Protein AF-A0A9E5K3T2-F1 (afdb_monomer)

Radius of gyration: 28.79 Å; Cα contacts (8 Å, |Δi|>4): 280; chains: 1; bounding box: 80×36×72 Å

Structure (mmCIF, N/CA/C/O backbone):
data_AF-A0A9E5K3T2-F1
#
_entry.id   AF-A0A9E5K3T2-F1
#
loop_
_atom_site.group_PDB
_atom_site.id
_atom_site.type_symbol
_atom_site.label_atom_id
_atom_site.label_alt_id
_atom_site.label_comp_id
_atom_site.label_asym_id
_atom_site.label_entity_id
_atom_site.label_seq_id
_atom_site.pdbx_PDB_ins_code
_atom_site.Cartn_x
_atom_site.Cartn_y
_atom_site.Cartn_z
_atom_site.occupancy
_atom_site.B_iso_or_equiv
_atom_site.auth_seq_id
_atom_site.auth_comp_id
_atom_site.auth_asym_id
_atom_site.auth_atom_id
_atom_site.pdbx_PDB_model_num
ATOM 1 N N . MET A 1 1 ? 35.761 -11.687 -20.636 1.00 51.19 1 MET A N 1
ATOM 2 C CA . MET A 1 1 ? 35.646 -11.046 -21.969 1.00 51.19 1 MET A CA 1
ATOM 3 C C . MET A 1 1 ? 35.208 -9.572 -21.930 1.00 51.19 1 MET A C 1
ATOM 5 O O . MET A 1 1 ? 35.528 -8.877 -22.880 1.00 51.19 1 MET A O 1
ATOM 9 N N . GLY A 1 2 ? 34.584 -9.048 -20.860 1.00 53.69 2 GLY A N 1
ATOM 10 C CA . GLY A 1 2 ? 34.185 -7.624 -20.781 1.00 53.69 2 GLY A CA 1
ATOM 11 C C . GLY A 1 2 ? 35.326 -6.617 -20.546 1.00 53.69 2 GLY A C 1
ATOM 12 O O . GLY A 1 2 ? 35.466 -5.663 -21.299 1.00 53.69 2 GLY A O 1
ATOM 13 N N . ILE A 1 3 ? 36.214 -6.865 -19.575 1.00 58.91 3 ILE A N 1
ATOM 14 C CA . ILE A 1 3 ? 37.285 -5.916 -19.185 1.00 58.91 3 ILE A CA 1
ATOM 15 C C . ILE A 1 3 ? 38.288 -5.613 -20.320 1.00 58.91 3 ILE A C 1
ATOM 17 O O . ILE A 1 3 ? 38.796 -4.499 -20.417 1.00 58.91 3 ILE A O 1
ATOM 21 N N . LYS A 1 4 ? 38.556 -6.580 -21.210 1.00 59.84 4 LYS A N 1
ATOM 22 C CA . LYS A 1 4 ? 39.469 -6.394 -22.357 1.00 59.84 4 LYS A CA 1
ATOM 23 C C . LYS A 1 4 ? 38.847 -5.570 -23.490 1.00 59.84 4 LYS A C 1
ATOM 25 O O . LYS A 1 4 ? 39.579 -4.922 -24.227 1.00 59.84 4 LYS A O 1
ATOM 30 N N . LYS A 1 5 ? 37.518 -5.614 -23.635 1.00 60.56 5 LYS A N 1
ATOM 31 C CA . LYS A 1 5 ? 36.785 -4.869 -24.669 1.00 60.56 5 LYS A CA 1
ATOM 32 C C . LYS A 1 5 ? 36.467 -3.440 -24.209 1.00 60.56 5 LYS A C 1
ATOM 34 O O . LYS A 1 5 ? 36.459 -2.540 -25.037 1.00 60.56 5 LYS A O 1
ATOM 39 N N . GLY A 1 6 ? 36.308 -3.242 -22.897 1.00 61.78 6 GLY A N 1
ATOM 40 C CA . GLY A 1 6 ? 36.025 -1.939 -22.297 1.00 61.78 6 GLY A CA 1
ATOM 41 C C . GLY A 1 6 ? 34.611 -1.431 -22.592 1.00 61.78 6 GLY A C 1
ATOM 42 O O . GLY A 1 6 ? 33.739 -2.212 -22.973 1.00 61.78 6 GLY A O 1
ATOM 43 N N . GLY A 1 7 ? 34.393 -0.134 -22.367 1.00 61.66 7 GLY A N 1
ATOM 44 C CA . GLY A 1 7 ? 33.133 0.572 -22.637 1.00 61.66 7 GLY A CA 1
ATOM 45 C C . GLY A 1 7 ? 33.263 1.561 -23.802 1.00 61.66 7 GLY A C 1
ATOM 46 O O . GLY A 1 7 ? 34.206 1.478 -24.587 1.00 61.66 7 GLY A O 1
ATOM 47 N N . LEU A 1 8 ? 32.348 2.532 -23.899 1.00 54.59 8 LEU A N 1
ATOM 48 C CA . LEU A 1 8 ? 32.379 3.582 -24.936 1.00 54.59 8 LEU A CA 1
ATOM 49 C C . LEU A 1 8 ? 33.666 4.431 -24.904 1.00 54.59 8 LEU A C 1
ATOM 51 O O . LEU A 1 8 ? 34.094 4.933 -25.937 1.00 54.59 8 LEU A O 1
ATOM 55 N N . SER A 1 9 ? 34.325 4.519 -23.746 1.00 62.53 9 SER A N 1
ATOM 56 C CA . SER A 1 9 ? 35.604 5.218 -23.552 1.00 62.53 9 SER A CA 1
ATOM 57 C C . SER A 1 9 ? 36.841 4.397 -23.960 1.00 62.53 9 SER A C 1
ATOM 59 O O . SER A 1 9 ? 37.967 4.811 -23.695 1.00 62.53 9 SER A O 1
ATOM 61 N N . GLY A 1 10 ? 36.655 3.229 -24.585 1.00 69.56 10 GLY A N 1
ATOM 62 C CA . GLY A 1 10 ? 37.735 2.358 -25.048 1.00 69.56 10 GLY A CA 1
ATOM 63 C C . GLY A 1 10 ? 38.148 1.263 -24.049 1.00 69.56 10 GLY A C 1
ATOM 64 O O . GLY A 1 10 ? 37.471 1.032 -23.040 1.00 69.56 10 GLY A O 1
ATOM 65 N N . PRO A 1 11 ? 39.241 0.530 -24.340 1.00 75.94 11 PRO A N 1
ATOM 66 C CA . PRO A 1 11 ? 39.671 -0.618 -23.547 1.00 75.94 11 PRO A CA 1
ATOM 67 C C . PRO A 1 11 ? 40.173 -0.200 -22.158 1.00 75.94 11 PRO A C 1
ATOM 69 O O . PRO A 1 11 ? 41.040 0.660 -22.019 1.00 75.94 11 PRO A O 1
ATOM 72 N N . ILE A 1 12 ? 39.671 -0.868 -21.114 1.00 80.69 12 ILE A N 1
ATOM 73 C CA . ILE A 1 12 ? 40.039 -0.585 -19.713 1.00 80.69 12 ILE A CA 1
ATOM 74 C C . ILE A 1 12 ? 41.483 -1.021 -19.414 1.00 80.69 12 ILE A C 1
ATOM 76 O O . ILE A 1 12 ? 42.182 -0.392 -18.615 1.00 80.69 12 ILE A O 1
ATOM 80 N N . ILE A 1 13 ? 41.932 -2.096 -20.069 1.00 83.81 13 ILE A N 1
ATOM 81 C CA . ILE A 1 13 ? 43.275 -2.663 -19.936 1.00 83.81 13 ILE A CA 1
ATOM 82 C C . ILE A 1 13 ? 43.988 -2.610 -21.283 1.00 83.81 13 ILE A C 1
ATOM 84 O O . ILE A 1 13 ? 43.482 -3.129 -22.279 1.00 83.81 13 ILE A O 1
ATOM 88 N N . ASN A 1 14 ? 45.200 -2.061 -21.286 1.00 83.62 14 ASN A N 1
ATOM 89 C CA . ASN A 1 14 ? 46.095 -2.065 -22.431 1.00 83.62 14 ASN A CA 1
ATOM 90 C C . ASN A 1 14 ? 47.280 -3.005 -22.157 1.00 83.62 14 ASN A C 1
ATOM 92 O O . ASN A 1 14 ? 48.154 -2.710 -21.350 1.00 83.62 14 ASN A O 1
ATOM 96 N N . LEU A 1 15 ? 47.311 -4.151 -22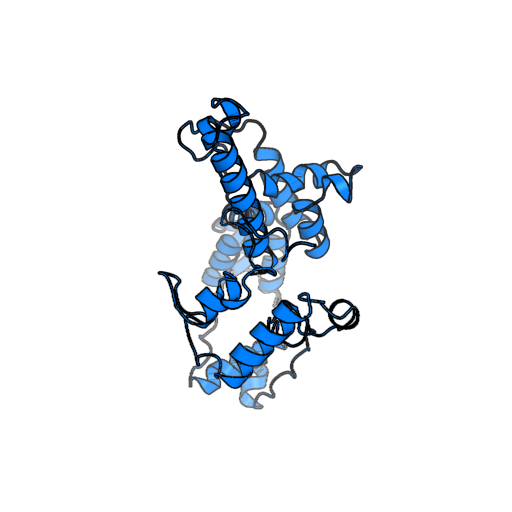.842 1.00 82.31 15 LEU A N 1
ATOM 97 C CA . LEU A 1 15 ? 48.378 -5.148 -22.678 1.00 82.31 15 LEU A CA 1
ATOM 98 C C . LEU A 1 15 ? 49.700 -4.738 -23.348 1.00 82.31 15 LEU A C 1
ATOM 100 O O . LEU A 1 15 ? 50.739 -5.298 -23.016 1.00 82.31 15 LEU A O 1
ATOM 104 N N . LYS A 1 16 ? 49.673 -3.789 -24.295 1.00 82.75 16 LYS A N 1
ATOM 105 C CA . LYS A 1 16 ? 50.878 -3.295 -24.981 1.00 82.75 16 LYS A CA 1
ATOM 106 C C . LYS A 1 16 ? 51.584 -2.223 -24.155 1.00 82.75 16 LYS A C 1
ATOM 108 O O . LYS A 1 16 ? 52.806 -2.228 -24.076 1.00 82.75 16 LYS A O 1
ATOM 113 N N . THR A 1 17 ? 50.812 -1.340 -23.522 1.00 84.50 17 THR A N 1
ATOM 114 C CA . THR A 1 17 ? 51.306 -0.313 -22.595 1.00 84.50 17 THR A CA 1
ATOM 115 C C . THR A 1 17 ? 50.536 -0.381 -21.266 1.00 84.50 17 THR A C 1
ATOM 117 O O . THR A 1 17 ? 49.600 0.389 -21.046 1.00 84.50 17 THR A O 1
ATOM 120 N N . PRO A 1 18 ? 50.913 -1.296 -20.346 1.00 84.31 18 PRO A N 1
ATOM 121 C CA . PRO A 1 18 ? 50.206 -1.510 -19.078 1.00 84.31 18 PRO A CA 1
ATOM 122 C C . PRO A 1 18 ? 50.008 -0.246 -18.239 1.00 84.31 18 PRO A C 1
ATOM 124 O O . PRO A 1 18 ? 48.948 -0.077 -17.638 1.00 84.31 18 PRO A O 1
ATOM 127 N N . GLU A 1 19 ? 50.985 0.665 -18.241 1.00 83.56 19 GLU A N 1
ATOM 128 C CA . GLU A 1 19 ? 50.930 1.924 -17.487 1.00 83.56 19 GLU A CA 1
ATOM 129 C C . GLU A 1 19 ? 49.898 2.924 -18.015 1.00 83.56 19 GLU A C 1
ATOM 131 O O . GLU A 1 19 ? 49.414 3.760 -17.254 1.00 83.56 19 GLU A O 1
ATOM 136 N N . GLU A 1 20 ? 49.528 2.811 -19.290 1.00 85.75 20 GLU A N 1
ATOM 137 C CA . GLU A 1 20 ? 48.503 3.640 -19.927 1.00 85.75 20 GLU A CA 1
ATOM 138 C C . GLU A 1 20 ? 47.118 2.992 -19.888 1.00 85.75 20 GLU A C 1
ATOM 140 O O . GLU A 1 20 ? 46.163 3.524 -20.452 1.00 85.75 20 GLU A O 1
ATOM 145 N N . SER A 1 21 ? 46.985 1.838 -19.227 1.00 85.56 21 SER A N 1
ATOM 146 C CA . SER A 1 21 ? 45.678 1.232 -18.996 1.00 85.56 21 SER A CA 1
ATOM 147 C C . SER A 1 21 ? 44.792 2.215 -18.238 1.00 85.56 21 SER A C 1
ATOM 149 O O . SER A 1 21 ? 45.188 2.715 -17.183 1.00 85.56 21 SER A O 1
ATOM 151 N N . SER A 1 22 ? 43.574 2.444 -18.731 1.00 84.00 22 SER A N 1
ATOM 152 C CA . SER A 1 22 ? 42.610 3.352 -18.100 1.00 84.00 22 SER A CA 1
ATOM 153 C C . SER A 1 22 ? 42.403 3.023 -16.616 1.00 84.00 22 SER A C 1
ATOM 155 O O . SER A 1 22 ? 42.356 3.931 -15.791 1.00 84.00 22 SER A O 1
ATOM 157 N N . LEU A 1 23 ? 42.409 1.735 -16.246 1.00 85.31 23 LEU A N 1
ATOM 158 C CA . LEU A 1 23 ? 42.370 1.289 -14.848 1.00 85.31 23 LEU A CA 1
ATOM 159 C C . LEU A 1 23 ? 43.498 1.891 -13.987 1.00 85.31 23 LEU A C 1
ATOM 161 O O . LEU A 1 23 ? 43.257 2.350 -12.873 1.00 85.31 23 LEU A O 1
ATOM 165 N N . ILE A 1 24 ? 44.731 1.897 -14.497 1.00 87.25 24 ILE A N 1
ATOM 166 C CA . ILE A 1 24 ? 45.907 2.415 -13.787 1.00 87.25 24 ILE A CA 1
ATOM 167 C C . ILE A 1 24 ? 45.875 3.941 -13.725 1.00 87.25 24 ILE A C 1
ATOM 169 O O . ILE A 1 24 ? 46.230 4.512 -12.694 1.00 87.25 24 ILE A O 1
ATOM 173 N N . LEU A 1 25 ? 45.416 4.596 -14.793 1.00 86.75 25 LEU A N 1
ATOM 174 C CA . LEU A 1 25 ? 45.263 6.050 -14.831 1.00 86.75 25 LEU A CA 1
ATOM 175 C C . LEU A 1 25 ? 44.217 6.538 -13.817 1.00 86.75 25 LEU A C 1
ATOM 177 O O . LEU A 1 25 ? 44.503 7.487 -13.092 1.00 86.75 25 LEU A O 1
ATOM 181 N N . HIS A 1 26 ? 43.081 5.844 -13.678 1.00 85.75 26 HIS A N 1
ATOM 182 C CA . HIS A 1 26 ? 42.068 6.150 -12.659 1.00 85.75 26 HIS A CA 1
ATOM 183 C C . HIS A 1 26 ? 42.589 5.927 -11.239 1.00 85.75 26 HIS A C 1
ATOM 185 O O . HIS A 1 26 ? 42.414 6.779 -10.380 1.00 85.75 26 HIS A O 1
ATOM 191 N N . VAL A 1 27 ? 43.272 4.813 -10.962 1.00 86.50 27 VAL A N 1
ATOM 192 C CA . VAL A 1 27 ? 43.813 4.560 -9.612 1.00 86.50 27 VAL A CA 1
ATOM 193 C C . VAL A 1 27 ? 44.897 5.582 -9.233 1.00 86.50 27 VAL A C 1
ATOM 195 O O . VAL A 1 27 ? 45.023 5.953 -8.066 1.00 86.50 27 VAL A O 1
ATOM 198 N N . LYS A 1 28 ? 45.670 6.069 -10.212 1.00 84.25 28 LYS A N 1
ATOM 199 C CA . LYS A 1 28 ? 46.702 7.096 -10.005 1.00 84.25 28 LYS A CA 1
ATOM 200 C C . LYS A 1 28 ? 46.166 8.534 -10.037 1.00 84.25 28 LYS A C 1
ATOM 202 O O . LYS A 1 28 ? 46.870 9.419 -9.561 1.00 84.25 28 LYS A O 1
ATOM 207 N N . GLY A 1 29 ? 44.971 8.777 -10.582 1.00 81.00 29 GLY A N 1
ATOM 208 C CA . GLY A 1 29 ? 44.455 10.127 -10.837 1.00 81.00 29 GLY A CA 1
ATOM 209 C C . GLY A 1 29 ? 45.311 10.912 -11.840 1.00 81.00 29 GLY A C 1
ATOM 210 O O . GLY A 1 29 ? 45.689 12.048 -11.572 1.00 81.00 29 GLY A O 1
ATOM 211 N N . ALA A 1 30 ? 45.715 10.277 -12.943 1.00 79.06 30 ALA A N 1
ATOM 212 C CA . ALA A 1 30 ? 46.612 10.852 -13.954 1.00 79.06 30 ALA A CA 1
ATOM 213 C C . ALA A 1 30 ? 45.882 11.114 -15.285 1.00 79.06 30 ALA A C 1
ATOM 215 O O . ALA A 1 30 ? 44.878 10.466 -15.552 1.00 79.06 30 ALA A O 1
ATOM 216 N N . LYS A 1 31 ? 46.420 11.998 -16.148 1.00 69.38 31 LYS A N 1
ATOM 217 C CA . LYS A 1 31 ? 45.855 12.347 -17.478 1.00 69.38 31 LYS A CA 1
ATOM 218 C C . LYS A 1 31 ? 44.347 12.666 -17.412 1.00 69.38 31 LYS A C 1
ATOM 220 O O . LYS A 1 31 ? 43.550 12.021 -18.083 1.00 69.38 31 LYS A O 1
ATOM 225 N N . ASP A 1 32 ? 43.983 13.619 -16.557 1.00 74.50 32 ASP A N 1
ATOM 226 C CA . ASP A 1 32 ? 42.618 14.150 -16.393 1.00 74.50 32 ASP A CA 1
ATOM 227 C C . ASP A 1 32 ? 41.564 13.164 -15.855 1.00 74.50 32 ASP A C 1
ATOM 229 O O . ASP A 1 32 ? 40.382 13.498 -15.778 1.00 74.50 32 ASP A O 1
ATOM 233 N N . PHE A 1 33 ? 41.971 11.967 -15.422 1.00 77.06 33 PHE A N 1
ATOM 234 C CA . PHE A 1 33 ? 41.081 11.036 -14.734 1.00 77.06 33 PHE A CA 1
ATOM 235 C C . PHE A 1 33 ? 40.950 11.378 -13.249 1.00 77.06 33 PHE A C 1
ATOM 237 O O . PHE A 1 33 ? 41.946 11.587 -12.551 1.00 77.06 33 PHE A O 1
ATOM 244 N N . GLU A 1 34 ? 39.716 11.364 -12.744 1.00 78.56 34 GLU A N 1
ATOM 245 C CA . GLU A 1 34 ? 39.460 11.448 -11.308 1.00 78.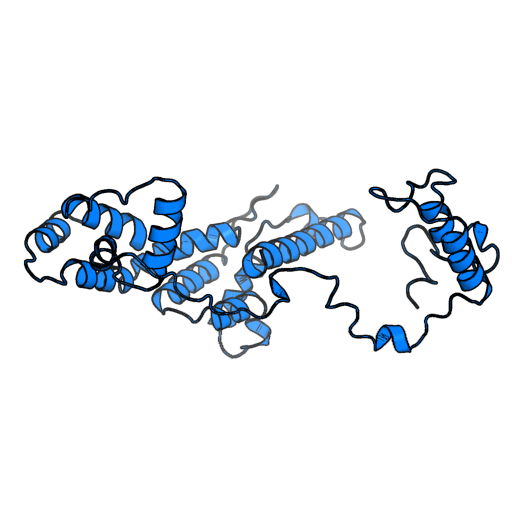56 34 GLU A CA 1
ATOM 246 C C . GLU A 1 34 ? 40.054 10.223 -10.594 1.00 78.56 34 GLU A C 1
ATOM 248 O O . GLU A 1 34 ? 39.899 9.076 -11.032 1.00 78.56 34 GLU A O 1
ATOM 253 N N . ARG A 1 35 ? 40.766 10.471 -9.489 1.00 84.12 35 ARG A N 1
ATOM 254 C CA . ARG A 1 35 ? 41.441 9.422 -8.722 1.00 84.12 35 ARG A CA 1
ATOM 255 C C . ARG A 1 35 ? 40.421 8.489 -8.065 1.00 84.12 35 ARG A C 1
ATOM 257 O O . ARG A 1 35 ? 39.615 8.930 -7.252 1.00 84.12 35 ARG A O 1
ATOM 264 N N . MET A 1 36 ? 40.539 7.189 -8.317 1.00 80.00 36 MET A N 1
ATOM 265 C CA . MET A 1 36 ? 39.749 6.137 -7.673 1.00 80.00 36 MET A CA 1
ATOM 266 C C . MET A 1 36 ? 40.554 5.462 -6.540 1.00 80.00 36 MET A C 1
ATOM 268 O O . MET A 1 36 ? 41.688 5.042 -6.785 1.00 80.00 36 MET A O 1
ATOM 272 N N . PRO A 1 37 ? 39.997 5.296 -5.322 1.00 82.38 37 PRO A N 1
ATOM 273 C CA . PRO A 1 37 ? 38.644 5.683 -4.913 1.00 82.38 37 PRO A CA 1
ATOM 274 C C . PRO A 1 37 ? 38.478 7.211 -4.742 1.00 82.38 37 PRO A C 1
ATOM 276 O O . PRO A 1 37 ? 39.393 7.863 -4.225 1.00 82.38 37 PRO A O 1
ATOM 279 N N . PRO A 1 38 ? 37.309 7.781 -5.108 1.00 75.75 38 PRO A N 1
ATOM 280 C CA . PRO A 1 38 ? 37.045 9.220 -4.993 1.00 75.75 38 PRO A CA 1
ATOM 281 C C . PRO A 1 38 ? 36.892 9.649 -3.525 1.00 75.75 38 PRO A C 1
ATOM 283 O O . PRO A 1 38 ? 37.170 10.787 -3.158 1.00 75.75 38 PRO A O 1
ATOM 286 N N . LYS A 1 39 ? 36.498 8.710 -2.655 1.00 72.81 39 LYS A N 1
ATOM 287 C CA . LYS A 1 39 ? 36.465 8.851 -1.196 1.00 72.81 39 LYS A CA 1
ATOM 288 C C . LYS A 1 39 ? 37.240 7.697 -0.560 1.00 72.81 39 LYS A C 1
ATOM 290 O O . LYS A 1 39 ? 37.066 6.555 -0.974 1.00 72.81 39 LYS A O 1
ATOM 295 N N . GLY A 1 40 ? 38.037 7.993 0.464 1.00 78.19 40 GLY A N 1
ATOM 296 C CA . GLY A 1 40 ? 38.858 7.012 1.182 1.00 78.19 40 GLY A CA 1
ATOM 297 C C . GLY A 1 40 ? 40.337 7.035 0.788 1.00 78.19 40 GLY A C 1
ATOM 298 O O . GLY A 1 40 ? 40.795 7.918 0.054 1.00 78.19 40 GLY A O 1
ATOM 299 N N . ASP A 1 41 ? 41.082 6.067 1.318 1.00 84.25 41 ASP A N 1
ATOM 300 C CA . ASP A 1 41 ? 42.527 5.978 1.130 1.00 84.25 41 ASP A CA 1
ATOM 301 C C . ASP A 1 41 ? 42.889 5.560 -0.299 1.00 84.25 41 ASP A C 1
ATOM 303 O O . ASP A 1 41 ? 42.275 4.674 -0.900 1.00 84.25 41 ASP A O 1
ATOM 307 N N . ALA A 1 42 ? 43.921 6.202 -0.848 1.00 84.69 42 ALA A N 1
ATOM 308 C CA . ALA A 1 42 ? 44.479 5.817 -2.137 1.00 84.69 42 ALA A CA 1
ATOM 309 C C . ALA A 1 42 ? 45.144 4.438 -2.049 1.00 84.69 42 ALA A C 1
ATOM 311 O O . ALA A 1 42 ? 45.690 4.055 -1.012 1.00 84.69 42 ALA A O 1
ATOM 312 N N . LEU A 1 43 ? 45.171 3.718 -3.172 1.00 87.12 43 LEU A N 1
ATOM 313 C CA . LEU A 1 43 ? 45.935 2.479 -3.244 1.00 87.12 43 LEU A CA 1
ATOM 314 C C . LEU A 1 43 ? 47.421 2.773 -3.019 1.00 87.12 43 LEU A C 1
ATOM 316 O O . LEU A 1 43 ? 48.007 3.678 -3.614 1.00 87.12 43 LEU A O 1
ATOM 320 N N . THR A 1 44 ? 48.046 1.958 -2.178 1.00 89.94 44 THR A N 1
ATOM 321 C CA . THR A 1 44 ? 49.487 2.015 -1.937 1.00 89.94 44 THR A CA 1
ATOM 322 C C . THR A 1 44 ? 50.263 1.689 -3.213 1.00 89.94 44 THR A C 1
ATOM 324 O O . THR A 1 44 ? 49.799 0.937 -4.075 1.00 89.94 44 THR A O 1
ATOM 327 N N . ALA A 1 45 ? 51.502 2.175 -3.308 1.00 86.75 45 ALA A N 1
ATOM 328 C CA . ALA A 1 45 ? 52.385 1.869 -4.435 1.00 86.75 45 ALA A CA 1
ATOM 329 C C . ALA A 1 45 ? 52.527 0.352 -4.680 1.00 86.75 45 ALA A C 1
ATOM 331 O O . ALA A 1 45 ? 52.547 -0.089 -5.826 1.00 86.75 45 ALA A O 1
ATOM 332 N N . ILE A 1 46 ? 52.534 -0.454 -3.611 1.00 88.94 46 ILE A N 1
ATOM 333 C CA . ILE A 1 46 ? 52.599 -1.921 -3.681 1.00 88.94 46 ILE A CA 1
ATOM 334 C C . ILE A 1 46 ? 51.333 -2.502 -4.328 1.00 88.94 46 ILE A C 1
ATOM 336 O O . ILE A 1 46 ? 51.418 -3.410 -5.152 1.00 88.94 46 ILE A O 1
ATOM 340 N N . GLN A 1 47 ? 50.150 -1.988 -3.989 1.00 88.06 47 GLN A N 1
ATOM 341 C CA . GLN A 1 47 ? 48.890 -2.432 -4.595 1.00 88.06 47 GLN A CA 1
ATOM 342 C C . GLN A 1 47 ? 48.809 -2.034 -6.073 1.00 88.06 47 GLN A C 1
ATOM 344 O O . GLN A 1 47 ? 48.422 -2.853 -6.905 1.00 88.06 47 GLN A O 1
ATOM 349 N N . ILE A 1 48 ? 49.253 -0.823 -6.421 1.00 87.31 48 ILE A N 1
ATOM 350 C CA . ILE A 1 48 ? 49.324 -0.366 -7.816 1.00 87.31 48 ILE A CA 1
ATOM 351 C C . ILE A 1 48 ? 50.308 -1.229 -8.621 1.00 87.31 48 ILE A C 1
ATOM 353 O O . ILE A 1 48 ? 50.003 -1.625 -9.745 1.00 87.31 48 ILE A O 1
ATOM 357 N N . GLN A 1 49 ? 51.457 -1.592 -8.044 1.00 87.94 49 GLN A N 1
ATOM 358 C CA . GLN A 1 49 ? 52.411 -2.508 -8.678 1.00 87.94 49 GLN A CA 1
ATOM 359 C C . GLN A 1 49 ? 51.839 -3.915 -8.870 1.00 87.94 49 GLN A C 1
ATOM 361 O O . GLN A 1 49 ? 52.080 -4.529 -9.907 1.00 87.94 49 GLN A O 1
ATOM 366 N N . LYS A 1 50 ? 51.044 -4.425 -7.922 1.00 89.31 50 LYS A N 1
ATOM 367 C CA . LYS A 1 50 ? 50.337 -5.704 -8.092 1.00 89.31 50 LYS A CA 1
ATOM 368 C C . LYS A 1 50 ? 49.347 -5.651 -9.257 1.00 89.31 50 LYS A C 1
ATOM 370 O O . LYS A 1 50 ? 49.307 -6.593 -10.043 1.00 89.31 50 LYS A O 1
ATOM 375 N N . LEU A 1 51 ? 48.610 -4.548 -9.412 1.00 86.31 51 LEU A N 1
ATOM 376 C CA . LEU A 1 51 ? 47.709 -4.342 -10.553 1.00 86.31 51 LEU A CA 1
ATOM 377 C C . LEU A 1 51 ? 48.474 -4.275 -11.880 1.00 86.31 51 LEU A C 1
ATOM 379 O O . LEU A 1 51 ? 48.083 -4.931 -12.842 1.00 86.31 51 LEU A O 1
ATOM 383 N N . LEU A 1 52 ? 49.589 -3.541 -11.923 1.00 86.69 52 LEU A N 1
ATOM 384 C CA . LEU A 1 52 ? 50.459 -3.481 -13.101 1.00 86.69 52 LEU A CA 1
ATOM 385 C C . LEU A 1 52 ? 51.025 -4.855 -13.461 1.00 86.69 52 LEU A C 1
ATOM 387 O O . LEU A 1 52 ? 50.939 -5.269 -14.613 1.00 86.69 52 LEU A O 1
ATOM 391 N N . SER A 1 53 ? 51.548 -5.584 -12.474 1.00 88.00 53 SER A N 1
ATOM 392 C CA . SER A 1 53 ? 52.064 -6.940 -12.664 1.00 88.00 53 SER A CA 1
ATOM 393 C C . SER A 1 53 ? 50.975 -7.874 -13.185 1.00 88.00 53 SER A C 1
ATOM 395 O O . SER A 1 53 ? 51.192 -8.603 -14.147 1.00 88.00 53 SER A O 1
ATOM 397 N N . TRP A 1 54 ? 49.765 -7.805 -12.635 1.00 87.69 54 TRP A N 1
ATOM 398 C CA . TRP A 1 54 ? 48.637 -8.592 -13.123 1.00 87.69 54 TRP A CA 1
ATOM 399 C C . TRP A 1 54 ? 48.283 -8.284 -14.589 1.00 87.69 54 TRP A C 1
ATOM 401 O O . TRP A 1 54 ? 48.046 -9.209 -15.369 1.00 87.69 54 TRP A O 1
ATOM 411 N N . ILE A 1 55 ? 48.314 -7.010 -14.998 1.00 86.31 55 ILE A N 1
ATOM 412 C CA . ILE A 1 55 ? 48.107 -6.607 -16.399 1.00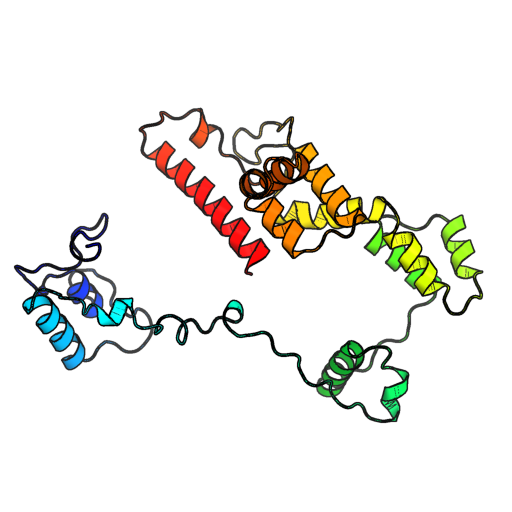 86.31 55 ILE A CA 1
ATOM 413 C C . ILE A 1 55 ? 49.224 -7.150 -17.300 1.00 86.31 55 ILE A C 1
ATOM 415 O O . ILE A 1 55 ? 48.926 -7.710 -18.356 1.00 86.31 55 ILE A O 1
ATOM 419 N N . ILE A 1 56 ? 50.487 -7.040 -16.871 1.00 86.19 56 ILE A N 1
ATOM 420 C CA . ILE A 1 56 ? 51.660 -7.564 -17.594 1.00 86.19 56 ILE A CA 1
ATOM 421 C C . ILE A 1 56 ? 51.522 -9.073 -17.833 1.00 86.19 56 ILE A C 1
ATOM 423 O O . ILE A 1 56 ? 51.788 -9.552 -18.932 1.00 86.19 56 ILE A O 1
ATOM 427 N N . HIS A 1 57 ? 51.015 -9.816 -16.848 1.00 84.38 57 HIS A N 1
ATOM 428 C CA . HIS A 1 57 ? 50.773 -11.259 -16.950 1.00 84.38 57 HIS A CA 1
ATOM 429 C C . HIS A 1 57 ? 49.458 -11.612 -17.676 1.00 84.38 57 HIS A C 1
ATOM 431 O O . HIS A 1 57 ? 48.918 -12.706 -17.520 1.00 84.38 57 HIS A O 1
ATOM 437 N N . GLY A 1 58 ? 48.926 -10.700 -18.496 1.00 82.44 58 GLY A N 1
ATOM 438 C CA . GLY A 1 58 ? 47.798 -10.963 -19.392 1.00 82.44 58 GLY A CA 1
ATOM 439 C C . GLY A 1 58 ? 46.415 -10.709 -18.791 1.00 82.44 58 GLY A C 1
ATOM 440 O O . GLY A 1 58 ? 45.409 -11.051 -19.435 1.00 82.44 58 GLY A O 1
ATOM 441 N N . ALA A 1 59 ? 46.361 -10.104 -17.596 1.00 82.62 59 ALA A N 1
ATOM 442 C CA . ALA A 1 59 ? 45.142 -9.814 -16.844 1.00 82.62 59 ALA A CA 1
ATOM 443 C C . ALA A 1 59 ? 44.235 -11.051 -16.715 1.00 82.62 59 ALA A C 1
ATOM 445 O O . ALA A 1 59 ? 43.030 -11.004 -16.988 1.00 82.62 59 ALA A O 1
ATOM 446 N N . VAL A 1 60 ? 44.840 -12.198 -16.388 1.00 80.38 60 VAL A N 1
ATOM 447 C CA . VAL A 1 60 ? 44.119 -13.463 -16.233 1.00 80.38 60 VAL A CA 1
ATOM 448 C C . VAL A 1 60 ? 43.327 -13.404 -14.935 1.00 80.38 60 VAL A C 1
ATOM 450 O O . VAL A 1 60 ? 43.884 -13.165 -13.867 1.00 80.38 60 VAL A O 1
ATOM 453 N N . ILE A 1 61 ? 42.015 -13.586 -15.038 1.00 70.88 61 ILE A N 1
ATOM 454 C CA . ILE A 1 61 ? 41.128 -13.689 -13.881 1.00 70.88 61 ILE A CA 1
ATOM 455 C C . ILE A 1 61 ? 41.053 -15.178 -13.525 1.00 70.88 61 ILE A C 1
ATOM 457 O O . ILE A 1 61 ? 40.598 -15.951 -14.374 1.00 70.88 61 ILE A O 1
ATOM 461 N N . PRO A 1 62 ? 41.501 -15.599 -12.328 1.00 70.44 62 PRO A N 1
ATOM 462 C CA . PRO A 1 62 ? 41.354 -16.979 -11.880 1.00 70.44 62 PRO A CA 1
ATOM 463 C C . PRO A 1 62 ? 39.885 -17.415 -11.919 1.00 70.44 62 PRO A C 1
ATOM 465 O O . PRO A 1 62 ? 39.000 -16.685 -11.467 1.00 70.44 62 PRO A O 1
ATOM 468 N N . SER A 1 63 ? 39.620 -18.613 -12.440 1.00 63.31 63 SER A N 1
ATOM 469 C CA . SER A 1 63 ? 38.272 -19.200 -12.519 1.00 63.31 63 SER A CA 1
ATOM 470 C C . SER A 1 63 ? 37.607 -19.348 -11.143 1.00 63.31 63 SER A C 1
ATOM 472 O O . SER A 1 63 ? 36.387 -19.281 -11.032 1.00 63.31 63 SER A O 1
ATOM 474 N N . GLU A 1 64 ? 38.408 -19.470 -10.086 1.00 60.44 64 GLU A N 1
ATOM 475 C CA . GLU A 1 64 ? 37.980 -19.547 -8.686 1.00 60.44 64 GLU A CA 1
ATOM 476 C C . GLU A 1 64 ? 37.230 -18.294 -8.212 1.00 60.44 64 GLU A C 1
ATOM 478 O O . GLU A 1 64 ? 36.333 -18.408 -7.381 1.00 60.44 64 GLU A O 1
ATOM 483 N N . ILE A 1 65 ? 37.511 -17.113 -8.781 1.00 58.66 65 ILE A N 1
ATOM 484 C CA . ILE A 1 65 ? 36.816 -15.866 -8.416 1.00 58.66 65 ILE A CA 1
ATOM 485 C C . ILE A 1 65 ? 35.346 -15.913 -8.858 1.00 58.66 65 ILE A C 1
ATOM 487 O O . ILE A 1 65 ? 34.477 -15.435 -8.133 1.00 58.66 65 ILE A O 1
ATOM 491 N N . PHE A 1 66 ? 35.049 -16.563 -9.989 1.00 56.12 66 PHE A N 1
ATOM 492 C CA . PHE A 1 66 ? 33.675 -16.750 -10.474 1.00 56.12 66 PHE A CA 1
ATOM 493 C C . PHE A 1 66 ? 32.879 -17.767 -9.644 1.00 56.12 66 PHE A C 1
ATOM 495 O O . PHE A 1 66 ? 31.653 -17.717 -9.639 1.00 56.12 66 PHE A O 1
ATOM 502 N N . ASN A 1 67 ? 33.569 -18.660 -8.926 1.00 47.81 67 ASN A N 1
ATOM 503 C CA . ASN A 1 67 ? 32.959 -19.659 -8.043 1.00 47.81 67 ASN A CA 1
ATOM 504 C C . ASN A 1 67 ? 32.974 -19.246 -6.567 1.00 47.81 67 ASN A C 1
ATOM 506 O O . ASN A 1 67 ? 32.321 -19.884 -5.738 1.00 47.81 67 ASN A O 1
ATOM 510 N N . SER A 1 68 ? 33.710 -18.191 -6.215 1.00 45.66 68 SER A N 1
ATOM 511 C CA . SER A 1 68 ? 33.697 -17.672 -4.859 1.00 45.66 68 SER A CA 1
ATOM 512 C C . SER A 1 68 ? 32.363 -16.963 -4.634 1.00 45.66 68 SER A C 1
ATOM 514 O O . SER A 1 68 ? 32.051 -15.954 -5.265 1.00 45.66 68 SER A O 1
ATOM 516 N N . LYS A 1 69 ? 31.571 -17.464 -3.683 1.00 48.69 69 LYS A N 1
ATOM 517 C CA . LYS A 1 69 ? 30.411 -16.760 -3.110 1.00 48.69 69 LYS A CA 1
ATOM 518 C C . LYS A 1 69 ? 30.839 -15.512 -2.310 1.00 48.69 69 LYS A C 1
ATOM 520 O O . LYS A 1 69 ? 30.216 -15.159 -1.322 1.00 48.69 69 LYS A O 1
ATOM 525 N N . SER A 1 70 ? 31.913 -14.836 -2.713 1.00 43.19 70 SER A N 1
ATOM 526 C CA . SER A 1 70 ? 32.459 -13.658 -2.036 1.00 43.19 70 SER A CA 1
ATOM 527 C C . SER A 1 70 ? 31.706 -12.370 -2.395 1.00 43.19 70 SER A C 1
ATOM 529 O O . SER A 1 70 ? 32.081 -11.298 -1.929 1.00 43.19 70 SER A O 1
ATOM 531 N N . GLY A 1 71 ? 30.652 -12.453 -3.213 1.00 43.03 71 GLY A N 1
ATOM 532 C CA . GLY A 1 71 ? 29.772 -11.322 -3.512 1.00 43.03 71 GLY A CA 1
ATOM 533 C C . GLY A 1 71 ? 28.668 -11.082 -2.477 1.00 43.03 71 GLY A C 1
ATOM 534 O O . GLY A 1 71 ? 28.042 -10.032 -2.526 1.00 43.03 71 GLY A O 1
ATOM 535 N N . SER A 1 72 ? 28.402 -12.014 -1.551 1.00 45.81 72 SER A N 1
ATOM 536 C CA . SER A 1 72 ? 27.271 -11.874 -0.617 1.00 45.81 72 SER A CA 1
ATOM 537 C C . SER A 1 72 ? 27.636 -11.263 0.735 1.00 45.81 72 SER A C 1
ATOM 539 O O . SER A 1 72 ? 26.766 -10.693 1.382 1.00 45.81 72 SER A O 1
ATOM 541 N N . GLU A 1 73 ? 28.893 -11.351 1.179 1.00 44.69 73 GLU A N 1
ATOM 542 C CA . GLU A 1 73 ? 29.282 -10.831 2.502 1.00 44.69 73 GLU A CA 1
ATOM 543 C C . GLU A 1 73 ? 29.565 -9.322 2.505 1.00 44.69 73 GLU A C 1
ATOM 545 O O . GLU A 1 73 ? 29.336 -8.670 3.519 1.00 44.69 73 GLU A O 1
ATOM 550 N N . SER A 1 74 ? 29.987 -8.731 1.379 1.00 45.25 74 SER A N 1
ATOM 551 C CA . SER A 1 74 ? 30.232 -7.281 1.289 1.00 45.25 74 SER A CA 1
ATOM 552 C C . SER A 1 74 ? 29.020 -6.462 0.849 1.00 45.25 74 SER A C 1
ATOM 554 O O . SER A 1 74 ? 29.076 -5.235 0.911 1.00 45.25 74 SER A O 1
ATOM 556 N N . LEU A 1 75 ? 27.923 -7.100 0.424 1.00 49.41 75 LEU A N 1
ATOM 557 C CA . LEU A 1 75 ? 26.748 -6.352 -0.013 1.00 49.41 75 LEU A CA 1
ATOM 558 C C . LEU A 1 75 ? 25.950 -5.747 1.135 1.00 49.41 75 LEU A C 1
ATOM 560 O O . LEU A 1 75 ? 25.148 -4.879 0.825 1.00 49.41 75 LEU A O 1
ATOM 564 N N . GLY A 1 76 ? 26.168 -6.150 2.401 1.00 49.16 76 GLY A N 1
ATOM 565 C CA . GLY A 1 76 ? 25.743 -5.452 3.636 1.00 49.16 76 GLY A CA 1
ATOM 566 C C . GLY A 1 76 ? 24.283 -4.977 3.720 1.00 49.16 76 GLY A C 1
ATOM 567 O O . GLY A 1 76 ? 23.914 -4.269 4.653 1.00 49.16 76 GLY A O 1
ATOM 568 N N . GLY A 1 77 ? 23.466 -5.320 2.732 1.00 55.94 77 GLY A N 1
ATOM 569 C CA . GLY A 1 77 ? 22.145 -4.789 2.503 1.00 55.94 77 GLY A CA 1
ATOM 570 C C . GLY A 1 77 ? 21.175 -5.587 3.335 1.00 55.94 77 GLY A C 1
ATOM 571 O O . GLY A 1 77 ? 21.228 -6.818 3.358 1.00 55.94 77 GLY A O 1
ATOM 572 N N . TRP A 1 78 ? 20.284 -4.875 4.012 1.00 61.03 78 TRP A N 1
ATOM 573 C CA . TRP A 1 78 ? 19.250 -5.449 4.867 1.00 61.03 78 TRP A CA 1
ATOM 574 C C . TRP A 1 78 ? 18.454 -6.574 4.171 1.00 61.03 78 TRP A C 1
ATOM 576 O O . TRP A 1 78 ? 18.021 -7.507 4.839 1.00 61.03 78 TRP A O 1
ATOM 586 N N . SER A 1 79 ? 18.331 -6.529 2.839 1.00 63.91 79 SER A N 1
ATOM 587 C CA . SER A 1 79 ? 17.604 -7.488 1.999 1.00 63.91 79 SER A CA 1
ATOM 588 C C . SER A 1 79 ? 18.299 -8.842 1.794 1.00 63.91 79 SER A C 1
ATOM 590 O O . SER A 1 79 ? 17.640 -9.811 1.423 1.00 63.91 79 SER A O 1
ATOM 592 N N . PHE A 1 80 ? 19.608 -8.947 2.054 1.00 68.19 80 PHE A N 1
ATOM 593 C CA . PHE A 1 80 ? 20.369 -10.201 1.932 1.00 68.19 80 PHE A CA 1
ATOM 594 C C . PHE A 1 80 ? 20.589 -10.908 3.276 1.00 68.19 80 PHE A C 1
ATOM 596 O O . PHE A 1 80 ? 21.166 -11.997 3.324 1.00 68.19 80 PHE A O 1
ATOM 603 N N . VAL A 1 81 ? 20.131 -10.305 4.375 1.00 73.00 81 VAL A N 1
ATOM 604 C CA . VAL A 1 81 ? 20.219 -10.880 5.718 1.00 73.00 81 VAL A CA 1
ATOM 605 C C . VAL A 1 81 ? 18.914 -11.622 6.028 1.00 73.00 81 VAL A C 1
ATOM 607 O O . VAL A 1 81 ? 17.842 -11.033 5.898 1.00 73.00 81 VAL A O 1
ATOM 610 N N . PRO A 1 82 ? 18.958 -12.895 6.469 1.00 79.25 82 PRO A N 1
ATOM 611 C CA . PRO A 1 82 ? 17.752 -13.608 6.877 1.00 79.25 82 PRO A CA 1
ATOM 612 C C . PRO A 1 82 ? 16.977 -12.840 7.951 1.00 79.25 82 PRO A C 1
ATOM 614 O O . PRO A 1 82 ? 17.552 -12.439 8.968 1.00 79.25 82 PRO A O 1
ATOM 617 N N . ILE A 1 83 ? 15.668 -12.678 7.747 1.00 79.94 83 ILE A N 1
ATOM 618 C CA . ILE A 1 83 ? 14.783 -12.034 8.719 1.00 79.94 83 ILE A CA 1
ATOM 619 C C . ILE A 1 83 ? 14.746 -12.900 9.981 1.00 79.94 83 ILE A C 1
ATOM 621 O O . ILE A 1 83 ? 14.357 -14.067 9.943 1.00 79.94 83 ILE A O 1
ATOM 625 N N . LYS A 1 84 ? 15.162 -12.325 11.111 1.00 85.06 84 LYS A N 1
ATOM 626 C CA . LYS A 1 84 ? 15.094 -12.967 12.426 1.00 85.06 84 LYS A CA 1
ATOM 627 C C . LYS A 1 84 ? 13.967 -12.338 13.228 1.00 85.06 84 LYS A C 1
ATOM 629 O O . LYS A 1 84 ? 13.919 -11.117 13.355 1.00 85.06 84 LYS A O 1
ATOM 634 N N . SER A 1 85 ? 13.098 -13.163 13.804 1.00 85.19 85 SER A N 1
ATOM 635 C CA . SER A 1 85 ? 12.087 -12.692 14.750 1.00 85.19 85 SER A CA 1
ATOM 636 C C . SER A 1 85 ? 12.778 -12.161 16.013 1.00 85.19 85 SER A C 1
ATOM 638 O O . SER A 1 85 ? 13.479 -12.930 16.678 1.00 85.19 85 SER A O 1
ATOM 640 N N . PRO A 1 86 ? 12.632 -10.868 16.353 1.00 90.19 86 PRO A N 1
ATOM 641 C CA . PRO A 1 86 ? 13.221 -10.323 17.568 1.00 90.19 86 PRO A CA 1
ATOM 642 C C . PRO A 1 86 ? 12.505 -10.874 18.806 1.00 90.19 86 PRO A C 1
ATOM 644 O O . PRO A 1 86 ? 11.309 -11.166 18.778 1.00 90.19 86 PRO A O 1
ATOM 647 N N . SER A 1 87 ? 13.231 -10.986 19.917 1.00 93.19 87 SER A N 1
ATOM 648 C CA . SER A 1 87 ? 12.624 -11.296 21.212 1.00 93.19 87 SER A CA 1
ATOM 649 C C . SER A 1 87 ? 11.716 -10.149 21.655 1.00 93.19 87 SER A C 1
ATOM 651 O O . SER A 1 87 ? 12.136 -8.992 21.633 1.00 93.19 87 SER A O 1
ATOM 653 N N . VAL A 1 88 ? 10.497 -10.470 22.091 1.00 94.62 88 VAL A N 1
ATOM 654 C CA . VAL A 1 88 ? 9.540 -9.475 22.592 1.00 94.62 88 VAL A CA 1
ATOM 655 C C . VAL A 1 88 ? 10.066 -8.863 23.903 1.00 94.62 88 VAL A C 1
ATOM 657 O O . VAL A 1 88 ? 10.394 -9.620 24.823 1.00 94.62 88 VAL A O 1
ATOM 660 N N . PRO A 1 89 ? 10.156 -7.525 24.026 1.00 93.75 89 PRO A N 1
ATOM 661 C CA . PRO A 1 89 ? 10.685 -6.872 25.219 1.00 93.75 89 PRO A CA 1
ATOM 662 C C . PRO A 1 89 ? 9.785 -7.089 26.434 1.00 93.75 89 PRO A C 1
ATOM 664 O O . PRO A 1 89 ? 8.585 -6.806 26.390 1.00 93.75 89 PRO A O 1
ATOM 667 N N . LEU A 1 90 ? 10.371 -7.518 27.553 1.00 92.56 90 LEU A N 1
ATOM 668 C CA . LEU A 1 90 ? 9.643 -7.670 28.811 1.00 92.56 90 LEU A CA 1
ATOM 669 C C . LEU A 1 90 ? 9.170 -6.305 29.332 1.00 92.56 90 LEU A C 1
ATOM 671 O O . LEU A 1 90 ? 9.950 -5.356 29.462 1.00 92.56 90 LEU A O 1
ATOM 675 N N . GLN A 1 91 ? 7.881 -6.216 29.657 1.00 92.38 91 GLN A N 1
ATOM 676 C CA . GLN A 1 91 ? 7.281 -5.014 30.228 1.00 92.38 91 GLN A CA 1
ATOM 677 C C . GLN A 1 91 ? 7.121 -5.148 31.754 1.00 92.38 91 GLN A C 1
ATOM 679 O O . GLN A 1 91 ? 6.862 -6.247 32.251 1.00 92.38 91 GLN A O 1
ATOM 684 N N . PRO A 1 92 ? 7.262 -4.049 32.518 1.00 89.19 92 PRO A N 1
ATOM 685 C CA . PRO A 1 92 ? 6.941 -4.016 33.943 1.00 89.19 92 PRO A CA 1
ATOM 686 C C . PRO A 1 92 ? 5.483 -4.400 34.206 1.00 89.19 92 PRO A C 1
ATOM 688 O O . PRO A 1 92 ? 4.619 -4.183 33.353 1.00 89.19 92 PRO A O 1
ATOM 691 N N . LYS A 1 93 ? 5.189 -4.903 35.411 1.00 87.94 93 LYS A N 1
ATOM 692 C CA . LYS A 1 93 ? 3.837 -5.347 35.797 1.00 87.94 93 LYS A CA 1
ATOM 693 C C . LYS A 1 93 ? 2.789 -4.247 35.630 1.00 87.94 93 LYS A C 1
ATOM 695 O O . LYS A 1 93 ? 1.665 -4.532 35.236 1.00 87.94 93 LYS A O 1
ATOM 700 N N . GLU A 1 94 ? 3.169 -3.001 35.875 1.00 87.75 94 GLU A N 1
ATOM 701 C CA . GLU A 1 94 ? 2.305 -1.824 35.779 1.00 87.75 94 GLU A CA 1
ATOM 702 C C . GLU A 1 94 ? 1.909 -1.510 34.328 1.00 87.75 94 GLU A C 1
ATOM 704 O O . GLU A 1 94 ? 0.858 -0.924 34.088 1.00 87.75 94 GLU A O 1
ATOM 709 N N . ALA A 1 95 ? 2.739 -1.907 33.358 1.00 86.44 95 ALA A N 1
ATOM 710 C CA . ALA A 1 95 ? 2.503 -1.698 31.932 1.00 86.44 95 ALA A CA 1
ATOM 711 C C . ALA A 1 95 ? 1.811 -2.894 31.255 1.00 86.44 95 ALA A C 1
ATOM 713 O O . ALA A 1 95 ? 1.348 -2.757 30.126 1.00 86.44 95 ALA A O 1
ATOM 714 N N . MET A 1 96 ? 1.697 -4.044 31.931 1.00 85.31 96 MET A N 1
ATOM 715 C CA . MET A 1 96 ? 1.056 -5.249 31.382 1.00 85.31 96 MET A CA 1
ATOM 716 C C . MET A 1 96 ? -0.385 -5.022 30.892 1.00 85.31 96 MET A C 1
ATOM 718 O O . MET A 1 96 ? -0.709 -5.543 29.829 1.00 85.31 96 MET A O 1
ATOM 722 N N . PRO A 1 97 ? -1.244 -4.220 31.561 1.00 90.00 97 PRO A N 1
ATOM 723 C CA . PRO A 1 97 ? -2.595 -3.947 31.057 1.00 90.00 97 PRO A CA 1
ATOM 724 C C . PRO A 1 97 ? -2.640 -3.198 29.714 1.00 90.00 97 PRO A C 1
ATOM 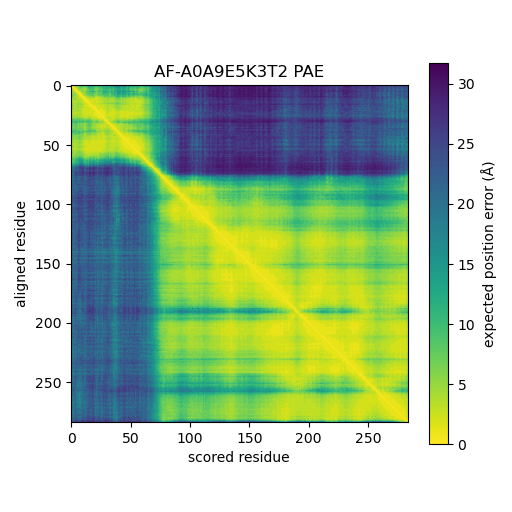726 O O . PRO A 1 97 ? -3.677 -3.189 29.058 1.00 90.00 97 PRO A O 1
ATOM 729 N N . LEU A 1 98 ? -1.540 -2.551 29.307 1.00 87.50 98 LEU A N 1
ATOM 730 C CA . LEU A 1 98 ? -1.431 -1.816 28.042 1.00 87.50 98 LEU A CA 1
ATOM 731 C C . LEU A 1 98 ? -0.957 -2.700 26.877 1.00 87.50 98 LEU A C 1
ATOM 733 O O . LEU A 1 98 ? -0.968 -2.246 25.737 1.00 87.50 98 LEU A O 1
ATOM 737 N N . VAL A 1 99 ? -0.522 -3.935 27.146 1.00 92.25 99 VAL A N 1
ATOM 738 C CA . VAL A 1 99 ? -0.020 -4.866 26.129 1.00 92.25 99 VAL A CA 1
ATOM 739 C C . VAL A 1 99 ? -1.166 -5.763 25.666 1.00 92.25 99 VAL A C 1
ATOM 741 O O . VAL A 1 99 ? -1.496 -6.742 26.332 1.00 92.25 99 VAL A O 1
ATOM 744 N N . ARG A 1 100 ? -1.777 -5.440 24.521 1.00 90.19 100 ARG A N 1
ATOM 745 C CA . ARG A 1 100 ? -2.826 -6.261 23.891 1.00 90.19 100 ARG A CA 1
ATOM 746 C C . ARG A 1 100 ? -2.225 -7.268 22.912 1.00 90.19 100 ARG A C 1
ATOM 748 O O . ARG A 1 100 ? -2.734 -8.375 22.769 1.00 90.19 100 ARG A O 1
ATOM 755 N N . ASN A 1 101 ? -1.128 -6.900 22.255 1.00 92.00 101 ASN A N 1
ATOM 756 C CA . ASN A 1 101 ? -0.384 -7.755 21.335 1.00 92.00 101 ASN A CA 1
ATOM 757 C C . ASN A 1 101 ? 1.146 -7.560 21.503 1.00 92.00 101 ASN A C 1
ATOM 759 O O . ASN A 1 101 ? 1.587 -6.615 22.164 1.00 92.00 101 ASN A O 1
ATOM 763 N N . PRO A 1 102 ? 1.992 -8.423 20.905 1.00 93.31 102 PRO A N 1
ATOM 764 C CA . PRO A 1 102 ? 3.447 -8.315 21.040 1.00 93.31 102 PRO A CA 1
ATOM 765 C C . PRO A 1 102 ? 4.053 -6.992 20.542 1.00 93.31 102 PRO A C 1
ATOM 767 O O . PRO A 1 102 ? 5.074 -6.563 21.078 1.00 93.31 102 PRO A O 1
ATOM 770 N N . ILE A 1 103 ? 3.439 -6.330 19.555 1.00 93.69 103 ILE A N 1
ATOM 771 C CA . ILE A 1 103 ? 3.903 -5.049 18.990 1.00 93.69 103 ILE A CA 1
ATOM 772 C C . ILE A 1 103 ? 3.813 -3.943 20.047 1.00 93.69 103 ILE A C 1
ATOM 774 O O . ILE A 1 103 ? 4.729 -3.126 20.160 1.00 93.69 103 ILE A O 1
ATOM 778 N N . ASP A 1 104 ? 2.780 -3.968 20.892 1.00 94.50 104 ASP A N 1
ATOM 779 C CA . ASP A 1 104 ? 2.594 -2.978 21.959 1.00 94.50 104 ASP A CA 1
ATOM 780 C C . ASP A 1 104 ? 3.783 -2.959 22.931 1.00 94.50 104 ASP A C 1
ATOM 782 O O . ASP A 1 104 ? 4.181 -1.898 23.407 1.00 94.50 104 ASP A O 1
ATOM 786 N N . SER A 1 105 ? 4.425 -4.108 23.176 1.00 94.81 105 SER A N 1
ATOM 787 C CA . SER A 1 105 ? 5.632 -4.170 24.015 1.00 94.81 105 SER A CA 1
ATOM 788 C C . SER A 1 105 ? 6.820 -3.424 23.404 1.00 94.81 105 SER A C 1
ATOM 790 O O . SER A 1 105 ? 7.541 -2.729 24.124 1.00 94.81 105 SER A O 1
ATOM 792 N N . PHE A 1 106 ? 7.002 -3.503 22.084 1.00 95.00 106 PHE A N 1
ATOM 793 C CA . PHE A 1 106 ? 8.043 -2.740 21.388 1.00 95.00 106 PHE A CA 1
ATOM 794 C C . PHE A 1 106 ? 7.747 -1.234 21.409 1.00 95.00 106 PHE A C 1
ATOM 796 O O . PHE A 1 106 ? 8.647 -0.425 21.647 1.00 95.00 106 PHE A O 1
ATOM 803 N N . ILE A 1 107 ? 6.481 -0.844 21.219 1.00 94.56 107 ILE A N 1
ATOM 804 C CA . ILE A 1 107 ? 6.060 0.563 21.289 1.00 94.56 107 ILE A CA 1
ATOM 805 C C . ILE A 1 107 ? 6.291 1.116 22.701 1.00 94.56 107 ILE A C 1
ATOM 807 O O . ILE A 1 107 ? 6.895 2.178 22.858 1.00 94.56 107 ILE A O 1
ATOM 811 N N . LEU A 1 108 ? 5.870 0.389 23.739 1.00 94.50 108 LEU A N 1
ATOM 812 C CA . LEU A 1 108 ? 6.038 0.797 25.136 1.00 94.50 108 LEU A CA 1
ATOM 813 C C . LEU A 1 108 ? 7.507 0.887 25.550 1.00 94.50 108 LEU A C 1
ATOM 815 O O . LEU A 1 108 ? 7.872 1.794 26.299 1.00 94.50 108 LEU A O 1
ATOM 819 N N . GLU A 1 109 ? 8.365 -0.015 25.069 1.00 94.31 109 GLU A N 1
ATOM 820 C CA . GLU A 1 109 ? 9.810 0.081 25.288 1.00 94.31 109 GLU A CA 1
ATOM 821 C C . GLU A 1 109 ? 10.365 1.392 24.714 1.00 94.31 109 GLU A C 1
ATOM 823 O O . GLU A 1 109 ? 11.043 2.139 25.424 1.00 94.31 109 GLU A O 1
ATOM 828 N N . LYS A 1 110 ? 10.020 1.724 23.462 1.00 95.19 110 LYS A N 1
ATOM 829 C CA . LYS A 1 110 ? 10.465 2.971 22.827 1.00 95.19 110 LYS A CA 1
ATOM 830 C C . LYS A 1 110 ? 9.892 4.214 23.494 1.00 95.19 110 LYS A C 1
ATOM 832 O O . LYS A 1 110 ? 10.637 5.174 23.681 1.00 95.19 110 LYS A O 1
ATOM 837 N N . LEU A 1 111 ? 8.623 4.216 23.895 1.00 94.50 111 LEU A N 1
ATOM 838 C CA . LEU A 1 111 ? 8.035 5.340 24.629 1.00 94.50 111 LEU A CA 1
ATOM 839 C C . LEU A 1 111 ? 8.773 5.574 25.951 1.00 94.50 111 LEU A C 1
ATOM 841 O O . LEU A 1 111 ? 9.210 6.693 26.211 1.00 94.50 111 LEU A O 1
ATOM 845 N N . ARG A 1 112 ? 9.010 4.515 26.737 1.00 91.56 112 ARG A N 1
ATOM 846 C CA . ARG A 1 112 ? 9.739 4.606 28.012 1.00 91.56 112 ARG A CA 1
ATOM 847 C C . ARG A 1 112 ? 11.176 5.082 27.834 1.00 91.56 112 ARG A C 1
ATOM 849 O O . ARG A 1 112 ? 11.607 5.953 28.582 1.00 91.56 112 ARG A O 1
ATOM 856 N N . ALA A 1 113 ? 11.891 4.563 26.834 1.00 94.62 113 ALA A N 1
ATOM 857 C CA . ALA A 1 113 ? 13.253 4.997 26.521 1.00 94.62 113 ALA A CA 1
ATOM 858 C C . ALA A 1 113 ? 13.335 6.501 26.199 1.00 94.62 113 ALA A C 1
ATOM 860 O O . ALA A 1 113 ? 14.345 7.135 26.486 1.00 94.62 113 ALA A O 1
ATOM 861 N N . ASN A 1 114 ? 12.261 7.076 25.650 1.00 96.62 114 ASN A N 1
ATOM 862 C CA . ASN A 1 114 ? 12.149 8.504 25.350 1.00 96.62 114 ASN A CA 1
ATOM 863 C C . ASN A 1 114 ? 11.446 9.316 26.458 1.00 96.62 114 ASN A C 1
ATOM 865 O O . ASN A 1 114 ? 11.155 10.492 26.257 1.00 96.62 114 ASN A O 1
ATOM 869 N N . GLY A 1 115 ? 11.130 8.717 27.613 1.00 94.75 115 GLY A N 1
ATOM 870 C CA . GLY A 1 115 ? 10.413 9.396 28.701 1.00 94.75 115 GLY A CA 1
ATOM 871 C C . GLY A 1 115 ? 8.958 9.765 28.372 1.00 94.75 115 GLY A C 1
ATOM 872 O O . GLY A 1 115 ? 8.370 10.612 29.042 1.00 94.75 115 GLY A O 1
ATOM 873 N N . LEU A 1 116 ? 8.371 9.143 27.348 1.00 94.75 116 LEU A N 1
ATOM 874 C CA . LEU A 1 116 ? 7.005 9.381 26.890 1.00 94.75 116 LEU A CA 1
ATOM 875 C C . LEU A 1 116 ? 6.026 8.373 27.499 1.00 94.75 116 LEU A C 1
ATOM 877 O O . LEU A 1 116 ? 6.382 7.252 27.866 1.00 94.75 116 LEU A O 1
ATOM 881 N N . LYS A 1 117 ? 4.755 8.775 27.565 1.00 90.12 117 LYS A N 1
ATOM 882 C CA . LYS A 1 117 ? 3.629 7.913 27.942 1.00 90.12 117 LYS A CA 1
ATOM 883 C C . LYS A 1 117 ? 2.637 7.823 26.781 1.00 90.12 117 LYS A C 1
ATOM 885 O O . LYS A 1 117 ? 2.525 8.793 26.029 1.00 90.12 117 LYS A O 1
ATOM 890 N N . PRO A 1 118 ? 1.909 6.702 26.637 1.00 90.44 118 PRO A N 1
ATOM 891 C CA . PRO A 1 118 ? 0.816 6.614 25.678 1.00 90.44 118 PRO A CA 1
ATOM 892 C C . PRO A 1 118 ? -0.203 7.734 25.897 1.00 90.44 118 PRO A C 1
ATOM 894 O O . PRO A 1 118 ? -0.500 8.105 27.035 1.00 90.44 118 PRO A O 1
ATOM 897 N N . SER A 1 119 ? -0.740 8.270 24.804 1.00 90.75 119 SER A N 1
ATOM 898 C CA . SER A 1 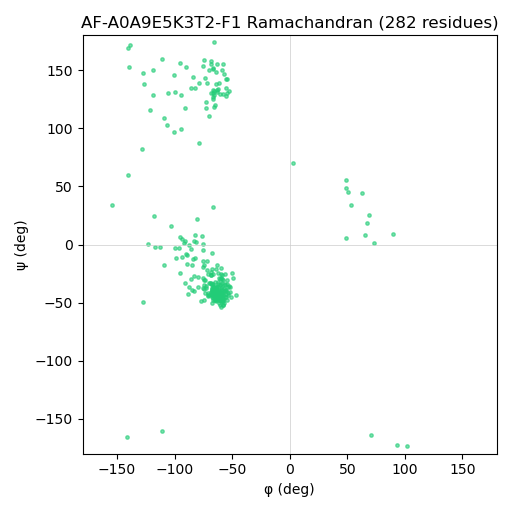119 ? -1.873 9.190 24.872 1.00 90.75 119 SER A CA 1
ATOM 899 C C . SER A 1 119 ? -3.124 8.462 25.379 1.00 90.75 119 SER A C 1
ATOM 901 O O . SER A 1 119 ? -3.257 7.259 25.140 1.00 90.75 119 SER A O 1
ATOM 903 N N . PRO A 1 120 ? -4.048 9.167 26.057 1.00 91.19 120 PRO A N 1
ATOM 904 C CA . PRO A 1 120 ? -5.334 8.585 26.416 1.00 91.19 12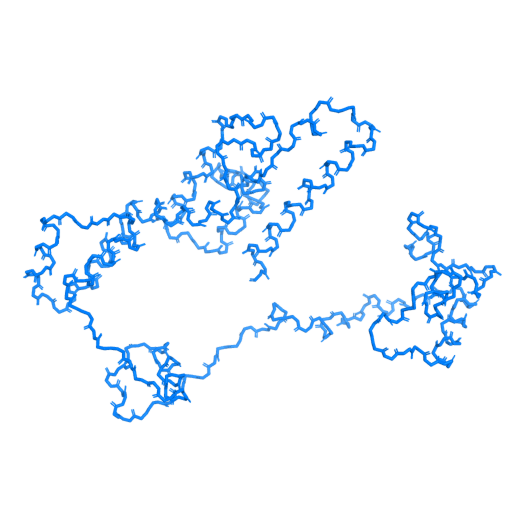0 PRO A CA 1
ATOM 905 C C . PRO A 1 120 ? -6.089 8.134 25.162 1.00 91.19 120 PRO A C 1
ATOM 907 O O . PRO A 1 120 ? -5.936 8.713 24.081 1.00 91.19 120 PRO A O 1
ATOM 910 N N . GLU A 1 121 ? -6.909 7.099 25.322 1.00 90.25 121 GLU A N 1
ATOM 911 C CA . GLU A 1 121 ? -7.773 6.613 24.253 1.00 90.25 121 GLU A CA 1
ATOM 912 C C . GLU A 1 121 ? -8.763 7.708 23.834 1.00 90.25 121 GLU A C 1
ATOM 914 O O . GLU A 1 121 ? -9.274 8.465 24.660 1.00 90.25 121 GLU A O 1
ATOM 919 N N . ALA A 1 122 ? -8.980 7.835 22.526 1.00 94.69 122 ALA A N 1
ATOM 920 C CA . ALA A 1 122 ? -9.872 8.852 21.991 1.00 94.69 122 ALA A CA 1
ATOM 921 C C . ALA A 1 122 ? -11.341 8.467 22.212 1.00 94.69 122 ALA A C 1
ATOM 923 O O . ALA A 1 122 ? -11.687 7.288 22.228 1.00 94.69 122 ALA A O 1
ATOM 924 N N . ASP A 1 123 ? -12.220 9.467 22.285 1.00 94.31 123 ASP A N 1
ATOM 925 C CA . ASP A 1 123 ? -13.657 9.231 22.418 1.00 94.31 123 ASP A CA 1
ATOM 926 C C . ASP A 1 123 ? -14.204 8.363 21.276 1.00 94.31 123 ASP A C 1
ATOM 928 O O . ASP A 1 123 ? -13.807 8.512 20.113 1.00 94.31 123 ASP A O 1
ATOM 932 N N . LYS A 1 124 ? -15.209 7.530 21.581 1.00 94.25 124 LYS A N 1
ATOM 933 C CA . LYS A 1 124 ? -15.878 6.624 20.627 1.00 94.25 124 LYS A CA 1
ATOM 934 C C . LYS A 1 124 ? -16.247 7.326 19.307 1.00 94.25 124 LYS A C 1
ATOM 936 O O . LYS A 1 124 ? -15.984 6.817 18.220 1.00 94.25 124 LYS A O 1
ATOM 941 N N . ARG A 1 125 ? -16.777 8.553 19.380 1.00 95.81 125 ARG A N 1
ATOM 942 C CA . ARG A 1 125 ? -17.120 9.370 18.198 1.00 95.81 125 ARG A CA 1
ATOM 943 C C . ARG A 1 125 ? -15.901 9.692 17.323 1.00 95.81 125 ARG A C 1
ATOM 945 O O . ARG A 1 125 ? -15.999 9.657 16.096 1.00 95.81 125 ARG A O 1
ATOM 952 N N . ILE A 1 126 ? -14.771 10.036 17.939 1.00 96.31 126 ILE A N 1
ATOM 953 C CA . ILE A 1 126 ? -13.522 10.362 17.238 1.00 96.31 126 ILE A CA 1
ATOM 954 C C . ILE A 1 126 ? -12.941 9.097 16.605 1.00 96.31 126 ILE A C 1
ATOM 956 O O . ILE A 1 126 ? -12.537 9.137 15.442 1.00 96.31 126 ILE A O 1
ATOM 960 N N . LEU A 1 127 ? -12.943 7.980 17.339 1.00 95.44 127 LEU A N 1
ATOM 961 C CA . LEU A 1 127 ? -12.495 6.682 16.835 1.00 95.44 127 LEU A CA 1
ATOM 962 C C . LEU A 1 127 ? -13.289 6.252 15.599 1.00 95.44 127 LEU A C 1
ATOM 964 O O . LEU A 1 127 ? -12.683 5.955 14.572 1.00 95.44 127 LEU A O 1
ATOM 968 N N . ALA A 1 128 ? -14.622 6.324 15.651 1.00 96.69 128 ALA A N 1
ATOM 969 C CA . ALA A 1 128 ? -15.479 6.001 14.511 1.00 96.69 128 ALA A CA 1
ATOM 970 C C . ALA A 1 128 ? -15.138 6.854 13.285 1.00 96.69 128 ALA A C 1
ATOM 972 O O . ALA A 1 128 ? -14.884 6.331 12.204 1.00 96.69 128 ALA A O 1
ATOM 973 N N . ARG A 1 129 ? -15.057 8.180 13.452 1.00 97.25 129 ARG A N 1
ATOM 974 C CA . ARG A 1 129 ? -14.722 9.082 12.343 1.00 97.25 129 ARG A CA 1
ATOM 975 C C . ARG A 1 129 ? -13.354 8.762 11.732 1.00 97.25 129 ARG A C 1
ATOM 977 O O . ARG A 1 129 ? -13.228 8.792 10.511 1.00 97.25 129 ARG A O 1
ATOM 984 N N . ARG A 1 130 ? -12.342 8.471 12.558 1.00 97.25 130 ARG A N 1
ATOM 985 C CA . ARG A 1 130 ? -10.999 8.092 12.087 1.00 97.25 130 ARG A CA 1
ATOM 986 C C . ARG A 1 130 ? -11.025 6.775 11.322 1.00 97.25 130 ARG A C 1
ATOM 988 O O . ARG A 1 130 ? -10.447 6.722 10.246 1.00 97.25 130 ARG A O 1
ATOM 995 N N . LEU A 1 131 ? -11.711 5.755 11.838 1.00 97.00 131 LEU A N 1
ATOM 996 C CA . LEU A 1 131 ? -11.824 4.454 11.175 1.00 97.00 131 LEU A CA 1
ATOM 997 C C . LEU A 1 131 ? -12.439 4.578 9.783 1.00 97.00 131 LEU A C 1
ATOM 999 O O . LEU A 1 131 ? -11.835 4.141 8.811 1.00 97.00 131 LEU A O 1
ATOM 1003 N N . PHE A 1 132 ? -13.589 5.238 9.677 1.00 98.00 132 PHE A N 1
ATOM 1004 C CA . PHE A 1 132 ? -14.273 5.449 8.403 1.00 98.00 132 PHE A CA 1
ATOM 1005 C C . PHE A 1 132 ? -13.399 6.211 7.393 1.00 98.00 132 PHE A C 1
ATOM 1007 O O . PHE A 1 132 ? -13.197 5.761 6.269 1.00 98.00 132 PHE A O 1
ATOM 1014 N N . ILE A 1 133 ? -12.785 7.326 7.799 1.00 97.12 133 ILE A N 1
ATOM 1015 C CA . ILE A 1 133 ? -11.935 8.104 6.884 1.00 97.12 133 ILE A CA 1
ATOM 1016 C C . ILE A 1 133 ? -10.686 7.313 6.476 1.00 97.12 133 ILE A C 1
ATOM 1018 O O . ILE A 1 133 ? -10.308 7.330 5.306 1.00 97.12 133 ILE A O 1
ATOM 1022 N N . ASN A 1 134 ? -10.044 6.619 7.414 1.00 96.38 134 ASN A N 1
ATOM 1023 C CA . ASN A 1 134 ? -8.806 5.897 7.133 1.00 96.38 134 ASN A CA 1
ATOM 1024 C C . ASN A 1 134 ? -9.049 4.664 6.262 1.00 96.38 134 ASN A C 1
ATOM 1026 O O . ASN A 1 134 ? -8.294 4.439 5.319 1.00 96.38 134 ASN A O 1
ATOM 1030 N N . LEU A 1 135 ? -10.091 3.886 6.566 1.00 97.00 135 LEU A N 1
ATOM 1031 C CA . LEU A 1 135 ? -10.365 2.622 5.888 1.00 97.00 135 LEU A CA 1
ATOM 1032 C C . LEU A 1 135 ? -11.147 2.817 4.594 1.00 97.00 135 LEU A C 1
ATOM 1034 O O . LEU A 1 135 ? -10.819 2.167 3.615 1.00 97.00 135 LEU A O 1
ATOM 1038 N N . THR A 1 136 ? -12.127 3.726 4.551 1.00 96.69 136 THR A N 1
ATOM 1039 C CA . THR A 1 136 ? -13.013 3.886 3.382 1.00 96.69 136 THR A CA 1
ATOM 1040 C C . THR A 1 136 ? -12.909 5.251 2.706 1.00 96.69 136 THR A C 1
ATOM 1042 O O . THR A 1 136 ? -13.613 5.504 1.736 1.00 96.69 136 THR A O 1
ATOM 1045 N N . GLY A 1 137 ? -12.091 6.178 3.217 1.00 95.94 137 GLY A N 1
ATOM 1046 C CA . GLY A 1 137 ? -11.921 7.514 2.628 1.00 95.94 137 GLY A CA 1
ATOM 1047 C C . GLY A 1 137 ? -13.095 8.474 2.818 1.00 95.94 137 GLY A C 1
ATOM 1048 O O . GLY A 1 137 ? -13.034 9.605 2.340 1.00 95.94 137 GLY A O 1
ATOM 1049 N N . LEU A 1 138 ? -14.149 8.054 3.517 1.00 95.56 138 LEU A N 1
ATOM 1050 C CA . LEU A 1 138 ? -15.396 8.799 3.671 1.00 95.56 138 LEU A CA 1
ATOM 1051 C C . LEU A 1 138 ? -15.743 8.931 5.153 1.00 95.56 138 LEU A C 1
ATOM 1053 O O . LEU A 1 138 ? -15.433 8.027 5.922 1.00 95.56 138 LEU A O 1
ATOM 1057 N N . PRO A 1 139 ? -16.380 10.029 5.589 1.00 96.75 139 PRO A N 1
ATOM 1058 C CA . PRO A 1 139 ? -16.913 10.114 6.943 1.00 96.75 139 PRO A CA 1
ATOM 1059 C C . PRO A 1 139 ? -18.107 9.155 7.133 1.00 96.75 139 PRO A C 1
ATOM 1061 O O . PRO A 1 139 ? -18.800 8.849 6.159 1.00 96.75 139 PRO A O 1
ATOM 1064 N N . PRO A 1 140 ? -18.393 8.718 8.375 1.00 97.25 140 PRO A N 1
ATOM 1065 C CA . PRO A 1 140 ? -19.580 7.914 8.658 1.00 97.25 140 PRO A CA 1
ATOM 1066 C C . PRO A 1 140 ? -20.858 8.708 8.392 1.00 97.25 140 PRO A C 1
ATOM 1068 O O . PRO A 1 140 ? -20.910 9.919 8.638 1.00 97.25 140 PRO A O 1
ATOM 1071 N N . THR A 1 141 ? -21.920 8.022 7.971 1.00 96.75 141 THR A N 1
ATOM 1072 C CA . THR A 1 141 ? -23.259 8.624 7.973 1.00 96.75 141 THR A CA 1
ATOM 1073 C C . THR A 1 141 ? -23.756 8.845 9.411 1.00 96.75 141 THR A C 1
ATOM 1075 O O . THR A 1 141 ? -23.297 8.165 10.337 1.00 96.75 141 THR A O 1
ATOM 1078 N N . PRO A 1 142 ? -24.718 9.761 9.644 1.00 97.00 142 PRO A N 1
ATOM 1079 C CA . PRO A 1 142 ? -25.282 9.966 10.978 1.00 97.00 142 PRO A CA 1
ATOM 1080 C C . PRO A 1 142 ? -25.845 8.683 11.603 1.00 97.00 142 PRO A C 1
ATOM 1082 O O . PRO A 1 142 ? -25.618 8.436 12.784 1.00 97.00 142 PRO A O 1
ATOM 1085 N N . SER A 1 143 ? -26.521 7.843 10.814 1.00 97.00 143 SER A N 1
ATOM 1086 C CA . SER A 1 143 ? -27.084 6.569 11.274 1.00 97.00 143 SER A CA 1
ATOM 1087 C C . SER A 1 143 ? -26.010 5.555 11.658 1.00 97.00 143 SER A C 1
ATOM 1089 O O . SER A 1 143 ? -26.136 4.905 12.689 1.00 97.00 143 SER A O 1
ATOM 1091 N N . GLU A 1 144 ? -24.936 5.435 10.875 1.00 96.19 144 GLU A N 1
ATOM 1092 C CA . GLU A 1 144 ? -23.832 4.523 11.200 1.00 96.19 144 GLU A CA 1
ATOM 1093 C C . GLU A 1 144 ? -23.064 4.967 12.441 1.00 96.19 144 GLU A C 1
ATOM 1095 O O . GLU A 1 144 ? -22.650 4.133 13.245 1.00 96.19 144 GLU A O 1
ATOM 1100 N N . LEU A 1 145 ? -22.877 6.280 12.602 1.00 96.62 145 LEU A N 1
ATOM 1101 C CA . LEU A 1 145 ? -22.235 6.824 13.787 1.00 96.62 145 LEU A CA 1
ATOM 1102 C C . LEU A 1 145 ? -23.081 6.549 15.031 1.00 96.62 145 LEU A C 1
ATOM 1104 O O . LEU A 1 145 ? -22.536 6.071 16.019 1.00 96.62 145 LEU A O 1
ATOM 1108 N N . LEU A 1 146 ? -24.388 6.826 14.986 1.00 96.50 146 LEU A N 1
ATOM 1109 C CA . LEU A 1 146 ? -25.292 6.552 16.106 1.00 96.50 146 LEU A CA 1
ATOM 1110 C C . LEU A 1 146 ? -25.326 5.060 16.446 1.00 96.50 146 LEU A C 1
ATOM 1112 O O . LEU A 1 146 ? -25.129 4.714 17.604 1.00 96.50 146 LEU A O 1
ATOM 1116 N N . ALA A 1 147 ? -25.436 4.185 15.442 1.00 95.44 147 ALA A N 1
ATOM 1117 C CA . ALA A 1 147 ? -25.406 2.740 15.652 1.00 95.44 147 ALA A CA 1
ATOM 1118 C C . ALA A 1 147 ? -24.143 2.283 16.404 1.00 95.44 147 ALA A C 1
ATOM 1120 O O . ALA A 1 147 ? -24.238 1.482 17.324 1.00 95.44 147 ALA A O 1
ATOM 1121 N N . PHE A 1 148 ? -22.968 2.824 16.067 1.00 96.56 148 PHE A N 1
ATOM 1122 C CA . PHE A 1 148 ? -21.730 2.500 16.781 1.00 96.56 148 PHE A CA 1
ATOM 1123 C C . PHE A 1 148 ? -21.647 3.124 18.185 1.00 96.56 148 PHE A C 1
ATOM 1125 O O . PHE A 1 148 ? -21.084 2.528 19.108 1.00 96.56 148 PHE A O 1
ATOM 1132 N N . LEU A 1 149 ? -22.169 4.340 18.365 1.00 96.25 149 LEU A N 1
ATOM 1133 C CA . LEU A 1 149 ? -22.193 4.994 19.675 1.00 96.25 149 LEU A CA 1
ATOM 1134 C C . LEU A 1 149 ? -23.073 4.222 20.663 1.00 96.25 149 LEU A C 1
ATOM 1136 O O . LEU A 1 149 ? -22.635 4.008 21.795 1.00 96.25 149 LEU A O 1
ATOM 1140 N N . ASP A 1 150 ? -24.228 3.750 20.196 1.00 96.50 150 ASP A N 1
ATOM 1141 C CA . ASP A 1 150 ? -25.231 3.045 20.996 1.00 96.50 150 ASP A CA 1
ATOM 1142 C C . ASP A 1 150 ? -24.921 1.545 21.175 1.00 96.50 150 ASP A C 1
ATOM 1144 O O . ASP A 1 150 ? -25.532 0.885 22.015 1.00 96.50 150 ASP A O 1
ATOM 1148 N N . ASP A 1 151 ? -23.954 0.996 20.430 1.00 95.69 151 ASP A N 1
ATOM 1149 C CA . ASP A 1 151 ? -23.531 -0.400 20.567 1.00 95.69 151 ASP A CA 1
ATOM 1150 C C . ASP A 1 151 ? -22.778 -0.629 21.891 1.00 95.69 151 ASP A C 1
ATOM 1152 O O . ASP A 1 151 ? -21.660 -0.138 22.094 1.00 95.69 151 ASP A O 1
ATOM 1156 N N . ALA A 1 152 ? -23.408 -1.366 22.806 1.00 95.38 152 ALA A N 1
ATOM 1157 C CA . ALA A 1 152 ? -22.866 -1.712 24.118 1.00 95.38 152 ALA A CA 1
ATOM 1158 C C . ALA A 1 152 ? -22.014 -2.994 24.112 1.00 95.38 152 ALA A C 1
ATOM 1160 O O . ALA A 1 152 ? -21.509 -3.388 25.166 1.00 95.38 152 ALA A O 1
ATOM 1161 N N . ASP A 1 153 ? -21.862 -3.663 22.964 1.00 95.94 153 ASP A N 1
ATOM 1162 C CA . ASP A 1 153 ? -21.013 -4.844 22.862 1.00 95.94 153 ASP A CA 1
ATOM 1163 C C . ASP A 1 153 ? -19.549 -4.470 23.164 1.00 95.94 153 ASP A C 1
ATOM 1165 O O . ASP A 1 153 ? -19.029 -3.501 22.597 1.00 95.94 153 ASP A O 1
ATOM 1169 N N . PRO A 1 154 ? -18.848 -5.222 24.033 1.00 93.44 154 PRO A N 1
ATOM 1170 C CA . PRO A 1 154 ? -17.439 -4.964 24.324 1.00 93.44 154 PRO A CA 1
ATOM 1171 C C . PRO A 1 154 ? -16.533 -5.049 23.085 1.00 93.44 154 PRO A C 1
ATOM 1173 O O . PRO A 1 154 ? -15.459 -4.461 23.104 1.00 93.44 154 PRO A O 1
ATOM 1176 N N . ASN A 1 155 ? -16.973 -5.724 22.017 1.00 95.06 155 ASN A N 1
ATOM 1177 C CA . ASN A 1 155 ? -16.268 -5.861 20.741 1.00 95.06 155 ASN A CA 1
ATOM 1178 C C . ASN A 1 155 ? -16.836 -4.947 19.637 1.00 95.06 155 ASN A C 1
ATOM 1180 O O . ASN A 1 155 ? -16.619 -5.193 18.448 1.00 95.06 155 ASN A O 1
ATOM 1184 N N . ALA A 1 156 ? -17.632 -3.927 19.981 1.00 95.88 156 ALA A N 1
ATOM 1185 C CA . ALA A 1 156 ? -18.244 -3.032 18.994 1.00 95.88 156 ALA A CA 1
ATOM 1186 C C . ALA A 1 156 ? -17.201 -2.372 18.072 1.00 95.88 156 ALA A C 1
ATOM 1188 O O . ALA A 1 156 ? -17.469 -2.125 16.895 1.00 95.88 156 ALA A O 1
ATOM 1189 N N . TYR A 1 157 ? -16.007 -2.078 18.600 1.00 95.12 157 TYR A N 1
ATOM 1190 C CA . TYR A 1 157 ? -14.913 -1.481 17.834 1.00 95.12 157 TYR A CA 1
ATOM 1191 C C . TYR A 1 157 ? -14.368 -2.453 16.785 1.00 95.12 157 TYR A C 1
ATOM 1193 O O . TYR A 1 157 ? -14.298 -2.106 15.609 1.00 95.12 157 TYR A O 1
ATOM 1201 N N . GLU A 1 158 ? -14.048 -3.677 17.187 1.00 95.38 158 GLU A N 1
ATOM 1202 C CA . GLU A 1 158 ? -13.522 -4.738 16.331 1.00 95.38 158 GLU A CA 1
ATOM 1203 C C . GLU A 1 158 ? -14.531 -5.092 15.235 1.00 95.38 158 GLU A C 1
ATOM 1205 O O . GLU A 1 158 ? -14.188 -5.087 14.056 1.00 95.38 158 GLU A O 1
ATOM 1210 N N . LYS A 1 159 ? -15.813 -5.244 15.589 1.00 96.81 159 LYS A N 1
ATOM 1211 C CA . LYS A 1 159 ? -16.888 -5.470 14.609 1.00 96.81 159 LYS A CA 1
ATOM 1212 C C . LYS A 1 159 ? -17.015 -4.327 13.604 1.00 96.81 159 LYS A C 1
ATOM 1214 O O . LYS A 1 159 ? -17.316 -4.561 12.432 1.00 96.81 159 LYS A O 1
ATOM 1219 N N . LEU A 1 160 ? -16.825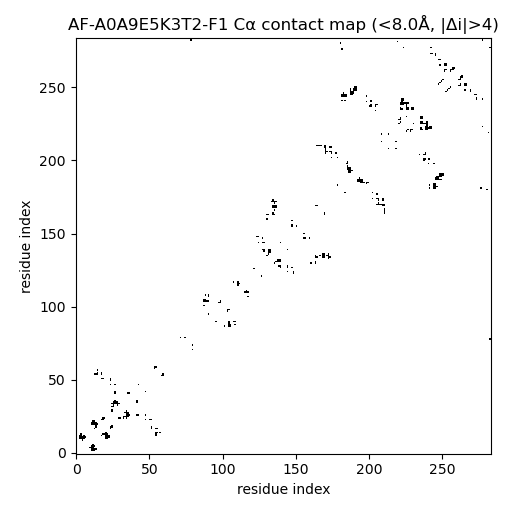 -3.081 14.047 1.00 97.31 160 LEU A N 1
ATOM 1220 C CA . LEU A 1 160 ? -16.818 -1.934 13.145 1.00 97.31 160 LEU A CA 1
ATOM 1221 C C . LEU A 1 160 ? -15.627 -2.003 12.182 1.00 97.31 160 LEU A C 1
ATOM 1223 O O . LEU A 1 160 ? -15.816 -1.753 10.993 1.00 97.31 160 LEU A O 1
ATOM 1227 N N . VAL A 1 161 ? -14.433 -2.335 12.677 1.00 97.38 161 VAL A N 1
ATOM 1228 C CA . VAL A 1 161 ? -13.233 -2.513 11.848 1.00 97.38 161 VAL A CA 1
ATOM 1229 C C . VAL A 1 161 ? -13.470 -3.594 10.797 1.00 97.38 161 VAL A C 1
ATOM 1231 O O . VAL A 1 161 ? -13.321 -3.304 9.613 1.00 97.38 161 VAL A O 1
ATOM 1234 N N . ASP A 1 162 ? -13.933 -4.777 11.201 1.00 97.38 162 ASP A N 1
ATOM 1235 C CA . ASP A 1 162 ? -14.203 -5.899 10.295 1.00 97.38 162 ASP A CA 1
ATOM 1236 C C . ASP A 1 162 ? -15.216 -5.519 9.211 1.00 97.38 162 ASP A C 1
ATOM 1238 O O . ASP A 1 162 ? -15.007 -5.775 8.025 1.00 97.38 162 ASP A O 1
ATOM 1242 N N . ARG A 1 163 ? -16.296 -4.822 9.591 1.00 96.94 163 ARG A N 1
ATOM 1243 C CA . ARG A 1 163 ? -17.304 -4.335 8.639 1.00 96.94 163 ARG A CA 1
ATOM 1244 C C . ARG A 1 163 ? -16.721 -3.355 7.620 1.00 96.94 163 ARG A C 1
ATOM 1246 O O . ARG A 1 163 ? -17.133 -3.369 6.463 1.00 96.94 163 ARG A O 1
ATOM 1253 N N . LEU A 1 164 ? -15.821 -2.468 8.047 1.00 97.75 164 LEU A N 1
ATOM 1254 C CA . LEU A 1 164 ? -15.201 -1.481 7.162 1.00 97.75 164 LEU A CA 1
ATOM 1255 C C . LEU A 1 164 ? -14.153 -2.116 6.246 1.00 97.75 164 LEU A C 1
ATOM 1257 O O . LEU A 1 164 ? -14.099 -1.742 5.078 1.00 97.75 164 LEU A O 1
ATOM 1261 N N . LEU A 1 165 ? -13.373 -3.079 6.744 1.00 96.94 165 LEU A N 1
ATOM 1262 C CA . LEU A 1 165 ? -12.428 -3.857 5.936 1.00 96.94 165 LEU A CA 1
ATOM 1263 C C . LEU A 1 165 ? -13.149 -4.708 4.882 1.00 96.94 165 LEU A C 1
ATOM 1265 O O . LEU A 1 165 ? -12.686 -4.793 3.753 1.00 96.94 165 LEU A O 1
ATOM 1269 N N . ALA A 1 166 ? -14.320 -5.259 5.211 1.00 96.56 166 ALA A N 1
ATOM 1270 C CA . ALA A 1 166 ? -15.153 -6.015 4.273 1.00 96.56 166 ALA A CA 1
ATOM 1271 C C . ALA A 1 166 ? -15.920 -5.138 3.256 1.00 96.56 166 ALA A C 1
ATOM 1273 O O . ALA A 1 166 ? -16.631 -5.659 2.395 1.00 96.56 166 ALA A O 1
ATOM 1274 N N . SER A 1 167 ? -15.844 -3.807 3.356 1.00 96.06 167 SER A N 1
ATOM 1275 C CA . SER A 1 167 ? -16.501 -2.900 2.411 1.00 96.06 167 SER A CA 1
ATOM 1276 C C . SER A 1 167 ? -15.694 -2.785 1.123 1.00 96.06 167 SER A C 1
ATOM 1278 O O . SER A 1 167 ? -14.495 -2.550 1.174 1.00 96.06 167 SER A O 1
ATOM 1280 N N . THR A 1 168 ? -16.351 -2.773 -0.040 1.00 95.19 168 THR A N 1
ATOM 1281 C CA . THR A 1 168 ? -15.681 -2.523 -1.334 1.00 95.19 168 THR A CA 1
ATOM 1282 C C . THR A 1 168 ? -14.917 -1.194 -1.384 1.00 95.19 168 THR A C 1
ATOM 1284 O O . THR A 1 168 ? -13.945 -1.056 -2.128 1.00 95.19 168 THR A O 1
ATOM 1287 N N . ARG A 1 169 ? -15.334 -0.221 -0.561 1.00 96.62 169 ARG A N 1
ATOM 1288 C CA . ARG A 1 169 ? -14.689 1.091 -0.413 1.00 96.62 169 ARG A CA 1
ATOM 1289 C C . ARG A 1 169 ? -13.302 1.009 0.218 1.00 96.62 169 ARG A C 1
ATOM 1291 O O . ARG A 1 169 ? -12.520 1.948 0.072 1.00 96.62 169 ARG A O 1
ATOM 1298 N N . TYR A 1 170 ? -13.001 -0.076 0.933 1.00 97.75 170 TYR A N 1
ATOM 1299 C CA . TYR A 1 170 ? -11.664 -0.329 1.452 1.00 97.75 170 TYR A CA 1
ATOM 1300 C C . TYR A 1 170 ? -10.660 -0.418 0.302 1.00 97.75 170 TYR A C 1
ATOM 1302 O O . TYR A 1 170 ? -9.705 0.361 0.256 1.00 97.75 170 TYR A O 1
ATOM 1310 N N . GLY A 1 171 ? -10.939 -1.278 -0.682 1.00 97.62 171 GLY A N 1
ATOM 1311 C CA . GLY A 1 171 ? -10.119 -1.418 -1.878 1.00 97.62 171 GLY A CA 1
ATOM 1312 C C . GLY A 1 171 ? -10.005 -0.119 -2.668 1.00 97.62 171 GLY A C 1
ATOM 1313 O O . GLY A 1 171 ? -8.905 0.247 -3.060 1.00 97.62 171 GLY A O 1
ATOM 1314 N N . GLU A 1 172 ? -11.088 0.649 -2.824 1.00 96.69 172 GLU A N 1
ATOM 1315 C CA . GLU A 1 172 ? -11.045 1.972 -3.475 1.00 96.69 172 GLU A CA 1
ATOM 1316 C C . GLU A 1 172 ? -10.100 2.947 -2.749 1.00 96.69 172 GLU A C 1
ATOM 1318 O O . GLU A 1 172 ? -9.290 3.646 -3.369 1.00 96.69 172 GLU A O 1
ATOM 1323 N N . ARG A 1 173 ? -10.171 2.987 -1.412 1.00 97.00 173 ARG A N 1
ATOM 1324 C CA . ARG A 1 173 ? -9.349 3.878 -0.588 1.00 97.00 173 ARG A CA 1
ATOM 1325 C C . ARG A 1 173 ? -7.870 3.505 -0.639 1.00 97.00 173 ARG A C 1
ATOM 1327 O O . ARG A 1 173 ? -7.032 4.413 -0.745 1.00 97.00 173 ARG A O 1
ATOM 1334 N N . TRP A 1 174 ? -7.568 2.215 -0.517 1.00 96.44 174 TRP A N 1
ATOM 1335 C CA . TRP A 1 174 ? -6.205 1.691 -0.443 1.00 96.44 174 TRP A CA 1
ATOM 1336 C C . TRP A 1 174 ? -5.538 1.580 -1.810 1.00 96.44 174 TRP A C 1
ATOM 1338 O O . TRP A 1 174 ? -4.371 1.954 -1.928 1.00 96.44 174 TRP A O 1
ATOM 1348 N N . ALA A 1 175 ? -6.282 1.222 -2.860 1.00 97.06 175 ALA A N 1
ATOM 1349 C CA . ALA A 1 175 ? -5.772 1.225 -4.227 1.00 97.06 175 ALA A CA 1
ATOM 1350 C C . ALA A 1 175 ? -5.243 2.600 -4.631 1.00 97.06 175 ALA A C 1
ATOM 1352 O O . ALA A 1 175 ? -4.193 2.668 -5.250 1.00 97.06 175 ALA A O 1
ATOM 1353 N N . ARG A 1 176 ? -5.881 3.702 -4.212 1.00 95.38 176 ARG A N 1
ATOM 1354 C CA . ARG A 1 176 ? -5.375 5.060 -4.483 1.00 95.38 176 ARG A CA 1
ATOM 1355 C C . ARG A 1 176 ? -3.949 5.283 -3.966 1.00 95.38 176 ARG A C 1
ATOM 1357 O O . ARG A 1 176 ? -3.165 5.918 -4.650 1.00 95.38 176 ARG A O 1
ATOM 1364 N N . HIS A 1 177 ? -3.601 4.749 -2.794 1.00 95.06 177 HIS A N 1
ATOM 1365 C CA . HIS A 1 177 ? -2.229 4.851 -2.287 1.00 95.06 177 HIS A CA 1
ATOM 1366 C C . HIS A 1 177 ? -1.243 4.058 -3.149 1.00 95.06 177 HIS A C 1
ATOM 1368 O O . HIS A 1 177 ? -0.109 4.482 -3.332 1.00 95.06 177 HIS A O 1
ATOM 1374 N N . TRP A 1 178 ? -1.680 2.925 -3.700 1.00 96.06 178 TRP A N 1
ATOM 1375 C CA . TRP A 1 178 ? -0.862 2.136 -4.616 1.00 96.06 178 TRP A CA 1
ATOM 1376 C C . TRP A 1 178 ? -0.752 2.766 -6.008 1.00 96.06 178 TRP A C 1
ATOM 1378 O O . TRP A 1 178 ? 0.297 2.691 -6.634 1.00 96.06 178 TRP A O 1
ATOM 1388 N N . LEU A 1 179 ? -1.811 3.417 -6.491 1.00 95.75 179 LEU A N 1
ATOM 1389 C CA . LEU A 1 179 ? -1.797 4.169 -7.746 1.00 95.75 179 LEU A CA 1
ATOM 1390 C C . LEU A 1 179 ? -0.744 5.281 -7.714 1.00 95.75 179 LEU A C 1
ATOM 1392 O O . LEU A 1 179 ? -0.038 5.455 -8.703 1.00 95.75 179 LEU A O 1
ATOM 1396 N N . ASP A 1 180 ? -0.597 5.965 -6.573 1.00 93.56 180 ASP A N 1
ATOM 1397 C CA . ASP A 1 180 ? 0.456 6.966 -6.375 1.00 93.56 180 ASP A CA 1
ATOM 1398 C C . ASP A 1 180 ? 1.853 6.333 -6.518 1.00 93.56 180 ASP A C 1
ATOM 1400 O O . ASP A 1 180 ? 2.716 6.894 -7.183 1.00 93.56 180 ASP A O 1
ATOM 1404 N N . VAL A 1 181 ? 2.067 5.141 -5.947 1.00 93.00 181 VAL A N 1
ATOM 1405 C CA . VAL A 1 181 ? 3.340 4.397 -6.038 1.00 93.00 181 VAL A CA 1
ATOM 1406 C C . VAL A 1 181 ? 3.618 3.914 -7.462 1.00 93.00 181 VAL A C 1
ATOM 1408 O O . VAL A 1 181 ? 4.745 3.992 -7.933 1.00 93.00 181 VAL A O 1
ATOM 1411 N N . ALA A 1 182 ? 2.588 3.455 -8.172 1.00 92.75 182 ALA A N 1
ATOM 1412 C CA . ALA A 1 182 ? 2.695 3.014 -9.559 1.00 92.75 182 ALA A CA 1
ATOM 1413 C C . ALA A 1 182 ? 2.810 4.179 -10.563 1.00 92.75 182 ALA A C 1
ATOM 1415 O O . ALA A 1 182 ? 2.856 3.930 -11.764 1.00 92.75 182 ALA A O 1
ATOM 1416 N N . HIS A 1 183 ? 2.805 5.435 -10.095 1.00 91.44 183 HIS A N 1
ATOM 1417 C CA . HIS A 1 183 ? 2.757 6.641 -10.930 1.00 91.44 183 HIS A CA 1
ATOM 1418 C C . HIS A 1 183 ? 1.590 6.640 -11.930 1.00 91.44 183 HIS A C 1
ATOM 1420 O O . HIS A 1 183 ? 1.701 7.156 -13.039 1.00 91.44 183 HIS A O 1
ATOM 1426 N N . TYR A 1 184 ? 0.460 6.050 -11.539 1.00 93.88 184 TYR A N 1
ATOM 1427 C CA . TYR A 1 184 ? -0.687 5.894 -12.419 1.00 93.88 184 TYR A CA 1
ATOM 1428 C C . TYR A 1 184 ? -1.316 7.241 -12.782 1.00 93.88 184 TYR A C 1
ATOM 1430 O O . TYR A 1 184 ? -1.667 8.040 -11.911 1.00 93.88 184 TYR A O 1
ATOM 1438 N N . ALA A 1 185 ? -1.584 7.423 -14.072 1.00 92.50 185 ALA A N 1
ATOM 1439 C CA . ALA A 1 185 ? -2.437 8.480 -14.585 1.00 92.50 185 ALA A CA 1
ATOM 1440 C C . ALA A 1 185 ? -3.329 7.957 -15.718 1.00 92.50 185 ALA A C 1
ATOM 1442 O O . ALA A 1 185 ? -2.954 7.061 -16.476 1.00 92.50 185 ALA A O 1
ATOM 1443 N N . ASP A 1 186 ? -4.494 8.583 -15.891 1.00 92.44 186 ASP A N 1
ATOM 1444 C CA . ASP A 1 186 ? -5.348 8.360 -17.065 1.00 92.44 186 ASP A CA 1
ATOM 1445 C C . ASP A 1 186 ? -4.800 9.072 -18.326 1.00 92.44 186 ASP A C 1
ATOM 1447 O O . ASP A 1 186 ? -5.459 9.104 -19.366 1.00 92.44 186 ASP A O 1
ATOM 1451 N N . SER A 1 187 ? -3.592 9.644 -18.262 1.00 93.06 187 SER A N 1
ATOM 1452 C CA . SER A 1 187 ? -2.916 10.335 -19.362 1.00 93.06 187 SER A CA 1
ATOM 1453 C C . SER A 1 187 ? -1.416 10.014 -19.421 1.00 93.06 187 SER A C 1
ATOM 1455 O O . SER A 1 187 ? -0.882 9.304 -18.568 1.00 93.06 187 SER A O 1
ATOM 1457 N N . HIS A 1 188 ? -0.718 10.449 -20.473 1.00 89.88 188 HIS A N 1
ATOM 1458 C CA . HIS A 1 188 ? 0.707 10.160 -20.655 1.00 89.88 188 HIS A CA 1
ATOM 1459 C C . HIS A 1 188 ? 1.610 10.860 -19.638 1.00 89.88 188 HIS A C 1
ATOM 1461 O O . HIS A 1 188 ? 2.678 10.327 -19.353 1.00 89.88 188 HIS A O 1
ATOM 1467 N N . GLY A 1 189 ? 1.192 11.994 -19.072 1.00 85.94 189 GLY A N 1
ATOM 1468 C CA . GLY A 1 189 ? 1.949 12.714 -18.051 1.00 85.94 189 GLY A CA 1
ATOM 1469 C C . GLY A 1 189 ? 3.239 13.351 -18.575 1.00 85.94 189 GLY A C 1
ATOM 1470 O O . GLY A 1 189 ? 4.172 13.527 -17.799 1.00 85.94 189 GLY A O 1
ATOM 1471 N N . GLN A 1 190 ? 3.303 13.659 -19.877 1.00 84.50 190 GLN A N 1
ATOM 1472 C CA . GLN A 1 190 ? 4.465 14.269 -20.535 1.00 84.50 190 GLN A CA 1
ATOM 1473 C C . GLN A 1 190 ? 4.043 15.314 -21.587 1.00 84.50 190 GLN A C 1
ATOM 1475 O O . GLN A 1 190 ? 2.900 15.753 -21.595 1.00 84.50 190 GLN A O 1
ATOM 1480 N N . ASP A 1 191 ? 4.942 15.752 -22.464 1.00 81.38 191 ASP A N 1
ATOM 1481 C CA . ASP A 1 191 ? 4.775 16.888 -23.383 1.00 81.38 191 ASP A CA 1
ATOM 1482 C C . ASP A 1 191 ? 3.514 16.837 -24.271 1.00 81.38 191 ASP A C 1
ATOM 1484 O O . ASP A 1 191 ? 2.839 17.854 -24.433 1.00 81.38 191 ASP A O 1
ATOM 1488 N N . GLN A 1 192 ? 3.166 15.670 -24.820 1.00 83.38 192 GLN A N 1
ATOM 1489 C CA . GLN A 1 192 ? 1.951 15.479 -25.624 1.00 83.38 192 GLN A CA 1
ATOM 1490 C C . GLN A 1 192 ? 0.715 15.050 -24.814 1.00 83.38 192 GLN A C 1
ATOM 1492 O O . GLN A 1 192 ? -0.322 14.798 -25.423 1.00 83.38 192 GLN A O 1
ATOM 1497 N N . ASP A 1 193 ? 0.833 14.949 -23.483 1.00 88.31 193 ASP A N 1
ATOM 1498 C CA . ASP A 1 193 ? -0.139 14.466 -22.486 1.00 88.31 193 ASP A CA 1
ATOM 1499 C C . ASP A 1 193 ? -1.477 13.929 -23.034 1.00 88.31 193 ASP A C 1
ATOM 1501 O O . ASP A 1 193 ? -2.536 14.548 -22.892 1.00 88.31 193 ASP A O 1
ATOM 1505 N N . ARG A 1 194 ? -1.452 12.766 -23.699 1.00 89.81 194 ARG A N 1
ATOM 1506 C CA . ARG A 1 194 ? -2.677 12.189 -24.269 1.00 89.81 194 ARG A CA 1
ATOM 1507 C C . ARG A 1 194 ? -3.373 11.285 -23.277 1.00 89.81 194 ARG A C 1
ATOM 1509 O O . ARG A 1 194 ? -2.747 10.651 -22.438 1.00 89.81 194 ARG A O 1
ATOM 1516 N N . PHE A 1 195 ? -4.684 11.185 -23.442 1.00 93.00 195 PHE A N 1
ATOM 1517 C CA . PHE A 1 195 ? -5.521 10.266 -22.687 1.00 93.00 195 PHE A CA 1
ATOM 1518 C C . PHE A 1 195 ? -5.169 8.797 -22.972 1.00 93.00 195 PHE A C 1
ATOM 1520 O O . PHE A 1 195 ? -4.994 8.408 -24.130 1.00 93.00 195 PHE A O 1
ATOM 1527 N N . ARG A 1 196 ? -5.137 7.972 -21.919 1.00 91.56 196 ARG A N 1
ATOM 1528 C CA . ARG A 1 196 ? -4.918 6.523 -21.969 1.00 91.56 196 ARG A CA 1
ATOM 1529 C C . ARG A 1 196 ? -6.259 5.784 -21.845 1.00 91.56 196 ARG A C 1
ATOM 1531 O O . ARG A 1 196 ? -6.711 5.516 -20.732 1.00 91.56 196 ARG A O 1
ATOM 1538 N N . PRO A 1 197 ? -6.895 5.369 -22.956 1.00 92.00 197 PRO A N 1
ATOM 1539 C CA . PRO A 1 197 ? -8.241 4.787 -22.912 1.00 92.00 197 PRO A CA 1
ATOM 1540 C C . PRO A 1 197 ? -8.337 3.464 -22.139 1.00 92.00 197 PRO A C 1
ATOM 1542 O O . PRO A 1 197 ? -9.418 3.105 -21.679 1.00 92.00 197 PRO A O 1
ATOM 1545 N N . ASN A 1 198 ? -7.216 2.758 -21.973 1.00 91.69 198 ASN A N 1
ATOM 1546 C CA . ASN A 1 198 ? -7.155 1.435 -21.353 1.00 91.69 198 ASN A CA 1
ATOM 1547 C C . ASN A 1 198 ? -6.308 1.415 -20.069 1.00 91.69 198 ASN A C 1
ATOM 1549 O O . ASN A 1 198 ? -5.775 0.367 -19.724 1.00 91.69 198 ASN A O 1
ATOM 1553 N N . ALA A 1 199 ? -6.147 2.547 -19.373 1.00 93.06 199 ALA A N 1
ATOM 1554 C CA . ALA A 1 199 ? -5.440 2.573 -18.086 1.00 93.06 199 ALA A CA 1
ATOM 1555 C C . ALA A 1 199 ? -6.301 1.999 -16.939 1.00 93.06 199 ALA A C 1
ATOM 1557 O O . ALA A 1 199 ? -5.812 1.248 -16.094 1.00 93.06 199 ALA A O 1
ATOM 1558 N N . TRP A 1 200 ? -7.609 2.271 -16.964 1.00 95.06 200 TRP A N 1
ATOM 1559 C CA . TRP A 1 200 ? -8.556 1.914 -15.901 1.00 95.06 200 TRP A CA 1
ATOM 1560 C C . TRP A 1 200 ? -8.606 0.428 -15.483 1.00 95.06 200 TRP A C 1
ATOM 1562 O O . TRP A 1 200 ? -8.851 0.195 -14.298 1.00 95.06 200 TRP A O 1
ATOM 1572 N N . PRO A 1 201 ? -8.346 -0.587 -16.342 1.00 96.50 201 PRO A N 1
ATOM 1573 C CA . PRO A 1 201 ? -8.346 -1.980 -15.899 1.00 96.50 201 PRO A CA 1
ATOM 1574 C C . PRO A 1 201 ? -7.301 -2.250 -14.814 1.00 96.50 201 PRO A C 1
ATOM 1576 O O . PRO A 1 201 ? -7.564 -3.020 -13.895 1.00 96.50 201 PRO A O 1
ATOM 1579 N N . TYR A 1 202 ? -6.142 -1.585 -14.870 1.00 97.38 202 TYR A N 1
ATOM 1580 C CA . TYR A 1 202 ? -5.113 -1.725 -13.839 1.00 97.38 202 TYR A CA 1
ATOM 1581 C C . TYR A 1 202 ? -5.578 -1.151 -12.492 1.00 97.38 202 TYR A C 1
ATOM 1583 O O . TYR A 1 202 ? -5.394 -1.782 -11.451 1.00 97.38 202 TYR A O 1
ATOM 1591 N N . ARG A 1 203 ? -6.260 0.003 -12.499 1.00 96.88 203 ARG A N 1
ATOM 1592 C CA . ARG A 1 203 ? -6.890 0.559 -11.291 1.00 96.88 203 ARG A CA 1
ATOM 1593 C C . ARG A 1 203 ? -7.891 -0.424 -10.692 1.00 96.88 203 ARG A C 1
ATOM 1595 O O . ARG A 1 203 ? -7.860 -0.664 -9.486 1.00 96.88 203 ARG A O 1
ATOM 1602 N N . ASP A 1 204 ? -8.767 -0.985 -11.516 1.00 96.94 204 ASP A N 1
ATOM 1603 C CA . ASP A 1 204 ? -9.810 -1.895 -11.047 1.00 96.94 204 ASP A CA 1
ATOM 1604 C C . ASP A 1 204 ? -9.201 -3.208 -10.514 1.00 96.94 204 ASP A C 1
ATOM 1606 O O . ASP A 1 204 ? -9.626 -3.703 -9.468 1.00 96.94 204 ASP A O 1
ATOM 1610 N N . TYR A 1 205 ? -8.123 -3.701 -11.137 1.00 97.75 205 TYR A N 1
ATOM 1611 C CA . TYR A 1 205 ? -7.315 -4.810 -10.619 1.00 97.75 205 TYR A CA 1
ATOM 1612 C C . TYR A 1 205 ? -6.750 -4.523 -9.218 1.00 97.75 205 TYR A C 1
ATOM 1614 O O . TYR A 1 205 ? -6.775 -5.406 -8.354 1.00 97.75 205 TYR A O 1
ATOM 1622 N N . LEU A 1 206 ? -6.247 -3.309 -8.957 1.00 97.81 206 LEU A N 1
ATOM 1623 C CA . LEU A 1 206 ? -5.750 -2.938 -7.629 1.00 97.81 206 LEU A CA 1
ATOM 1624 C C . LEU A 1 206 ? -6.882 -2.946 -6.604 1.00 97.81 206 LEU A C 1
ATOM 1626 O O . LEU A 1 206 ? -6.744 -3.571 -5.554 1.00 97.81 206 LEU A O 1
ATOM 1630 N N . ILE A 1 207 ? -8.008 -2.302 -6.924 1.00 97.88 207 ILE A N 1
ATOM 1631 C CA . ILE A 1 207 ? -9.189 -2.244 -6.049 1.00 97.88 207 ILE A CA 1
ATOM 1632 C C . ILE A 1 207 ? -9.629 -3.656 -5.664 1.00 97.88 207 ILE A C 1
ATOM 1634 O O . ILE A 1 207 ? -9.835 -3.938 -4.482 1.00 97.88 207 ILE A O 1
ATOM 1638 N N . GLN A 1 208 ? -9.725 -4.552 -6.646 1.00 97.62 208 GLN A N 1
ATOM 1639 C CA . GLN A 1 208 ? -10.074 -5.942 -6.401 1.00 97.62 208 GLN A CA 1
ATOM 1640 C C . GLN A 1 208 ? -9.010 -6.660 -5.561 1.00 97.62 208 GLN A C 1
ATOM 1642 O O . GLN A 1 208 ? -9.352 -7.323 -4.590 1.00 97.62 208 GLN A O 1
ATOM 1647 N N . SER A 1 209 ? -7.722 -6.483 -5.869 1.00 97.62 209 SER A N 1
ATOM 1648 C CA . SER A 1 209 ? -6.630 -7.133 -5.130 1.00 97.62 209 SER A CA 1
ATOM 1649 C C . SER A 1 209 ? -6.624 -6.776 -3.640 1.00 97.62 209 SER A C 1
ATOM 1651 O O . SER A 1 209 ? -6.326 -7.641 -2.819 1.00 97.62 209 SER A O 1
ATOM 1653 N N . PHE A 1 210 ? -6.965 -5.532 -3.289 1.00 97.00 210 PHE A N 1
ATOM 1654 C CA . PHE A 1 210 ? -7.098 -5.109 -1.892 1.00 97.00 210 PHE A CA 1
ATOM 1655 C C . PHE A 1 210 ? -8.363 -5.662 -1.226 1.00 97.00 210 PHE A C 1
ATOM 1657 O O . PHE A 1 210 ? -8.295 -6.089 -0.079 1.00 97.00 210 PHE A O 1
ATOM 1664 N N . ASN A 1 211 ? -9.504 -5.674 -1.921 1.00 97.56 211 ASN A N 1
ATOM 1665 C CA . ASN A 1 211 ? -10.752 -6.214 -1.366 1.00 97.56 211 ASN A CA 1
ATOM 1666 C C . ASN A 1 211 ? -10.708 -7.739 -1.170 1.00 97.56 211 ASN A C 1
ATOM 1668 O O . ASN A 1 211 ? -11.288 -8.243 -0.212 1.00 97.56 211 ASN A O 1
ATOM 1672 N N . ASP A 1 212 ? -9.999 -8.458 -2.041 1.00 96.38 212 ASP A N 1
ATOM 1673 C CA . ASP A 1 212 ? -9.846 -9.917 -1.980 1.00 96.38 212 ASP A CA 1
ATOM 1674 C C . ASP A 1 212 ? -8.734 -10.363 -1.005 1.00 96.38 212 ASP A C 1
ATOM 1676 O O . ASP A 1 212 ? -8.438 -11.555 -0.921 1.00 96.38 212 ASP A O 1
ATOM 1680 N N . ASP A 1 213 ? -8.094 -9.420 -0.296 1.00 95.44 213 ASP A N 1
ATOM 1681 C CA . ASP A 1 213 ? -6.939 -9.655 0.587 1.00 95.44 213 ASP A CA 1
ATOM 1682 C C . ASP A 1 213 ? -5.846 -10.498 -0.096 1.00 95.44 213 ASP A C 1
ATOM 1684 O O . ASP A 1 213 ? -5.367 -11.526 0.399 1.00 95.44 213 ASP A O 1
ATOM 1688 N N . LYS A 1 214 ? -5.481 -10.098 -1.321 1.00 96.88 214 LYS A N 1
ATOM 1689 C CA . LYS A 1 214 ? -4.558 -10.873 -2.149 1.00 96.88 214 LYS A CA 1
ATOM 1690 C C . LYS A 1 214 ? -3.201 -11.013 -1.446 1.00 96.88 214 LYS A C 1
ATOM 1692 O O . LYS A 1 214 ? -2.575 -10.002 -1.118 1.00 96.88 214 LYS A O 1
ATOM 1697 N N . PRO A 1 215 ? -2.652 -12.240 -1.322 1.00 97.31 215 PRO A N 1
ATOM 1698 C CA . PRO A 1 215 ? -1.345 -12.433 -0.712 1.00 97.31 215 PRO A CA 1
ATOM 1699 C C . PRO A 1 215 ? -0.273 -11.586 -1.399 1.00 97.31 215 PRO A C 1
ATOM 1701 O O . PRO A 1 215 ? -0.080 -11.683 -2.614 1.00 97.31 215 PRO A O 1
ATOM 1704 N N . TYR A 1 216 ? 0.482 -10.817 -0.613 1.00 95.00 216 TYR A N 1
ATOM 1705 C CA . TYR A 1 216 ? 1.472 -9.864 -1.128 1.00 95.00 216 TYR A CA 1
ATOM 1706 C C . TYR A 1 216 ? 2.454 -10.487 -2.137 1.00 95.00 216 TYR A C 1
ATOM 1708 O O . TYR A 1 216 ? 2.729 -9.922 -3.192 1.00 95.00 216 TYR A O 1
ATOM 1716 N N . GLY A 1 217 ? 2.925 -11.713 -1.880 1.00 95.50 217 GLY A N 1
ATOM 1717 C CA . GLY A 1 217 ? 3.823 -12.416 -2.802 1.00 95.50 217 GLY A CA 1
ATOM 1718 C C . GLY A 1 217 ? 3.182 -12.807 -4.143 1.00 95.50 217 GLY A C 1
ATOM 1719 O O . GLY A 1 217 ? 3.894 -12.981 -5.131 1.00 95.50 217 GLY A O 1
ATOM 1720 N N . ARG A 1 218 ? 1.855 -12.986 -4.213 1.00 97.00 218 ARG A N 1
ATOM 1721 C CA . ARG A 1 218 ? 1.125 -13.157 -5.482 1.00 97.00 218 ARG A CA 1
ATOM 1722 C C . ARG A 1 218 ? 0.972 -11.803 -6.174 1.00 97.00 218 ARG A C 1
ATOM 1724 O O . ARG A 1 218 ? 1.354 -11.701 -7.333 1.00 97.00 218 ARG A O 1
ATOM 1731 N N . PHE A 1 219 ? 0.525 -10.788 -5.437 1.00 97.19 219 PHE A N 1
ATOM 1732 C CA . PHE A 1 219 ? 0.343 -9.417 -5.918 1.00 97.19 219 PHE A CA 1
ATOM 1733 C C . PHE A 1 219 ? 1.607 -8.826 -6.565 1.00 97.19 219 PHE A C 1
ATOM 1735 O O . PHE A 1 219 ? 1.535 -8.252 -7.648 1.00 97.19 219 PHE A O 1
ATOM 1742 N N . LEU A 1 220 ? 2.777 -9.028 -5.949 1.00 96.06 220 LEU A N 1
ATOM 1743 C CA . LEU A 1 220 ? 4.069 -8.593 -6.491 1.00 96.06 220 LEU A CA 1
ATOM 1744 C C . LEU A 1 220 ? 4.421 -9.328 -7.792 1.00 96.06 220 LEU A C 1
ATOM 1746 O O . LEU A 1 220 ? 4.799 -8.704 -8.780 1.00 96.06 220 LEU A O 1
ATOM 1750 N N . ARG A 1 221 ? 4.280 -10.660 -7.814 1.00 96.94 221 ARG A N 1
ATOM 1751 C CA . ARG A 1 221 ? 4.594 -11.474 -9.002 1.00 96.94 221 ARG A CA 1
ATOM 1752 C C . ARG A 1 221 ? 3.717 -11.115 -10.197 1.00 96.94 221 ARG A C 1
ATOM 1754 O O . ARG A 1 221 ? 4.223 -11.072 -11.312 1.00 96.94 221 ARG A O 1
ATOM 1761 N N . GLU A 1 222 ? 2.433 -10.864 -9.961 1.00 97.56 222 GLU A N 1
ATOM 1762 C CA . GLU A 1 222 ? 1.501 -10.432 -11.004 1.00 97.56 222 GLU A CA 1
ATOM 1763 C C . GLU A 1 222 ? 1.904 -9.076 -11.598 1.00 97.56 222 GLU A C 1
ATOM 1765 O O . GLU A 1 222 ? 1.916 -8.931 -12.815 1.00 97.56 222 GLU A O 1
ATOM 1770 N N . GLN A 1 223 ? 2.318 -8.110 -10.774 1.00 97.06 223 GLN A N 1
ATOM 1771 C CA . GLN A 1 223 ? 2.708 -6.786 -11.272 1.00 97.06 223 GLN A CA 1
ATOM 1772 C C . GLN A 1 223 ? 4.008 -6.777 -12.085 1.00 97.06 223 GLN A C 1
ATOM 1774 O O . GLN A 1 223 ? 4.132 -5.997 -13.023 1.00 97.06 223 GLN A O 1
ATOM 1779 N N . ILE A 1 224 ? 4.971 -7.640 -11.748 1.00 96.19 224 ILE A N 1
ATOM 1780 C CA . ILE A 1 224 ? 6.273 -7.681 -12.435 1.00 96.19 224 ILE A CA 1
ATOM 1781 C C . ILE A 1 224 ? 6.244 -8.585 -13.674 1.00 96.19 224 ILE A C 1
ATOM 1783 O O . ILE A 1 224 ? 6.932 -8.307 -14.652 1.00 96.19 224 ILE A O 1
ATOM 1787 N N . ALA A 1 225 ? 5.513 -9.700 -13.624 1.00 96.88 225 ALA A N 1
ATOM 1788 C CA . ALA A 1 225 ? 5.579 -10.730 -14.663 1.00 96.88 225 ALA A CA 1
ATOM 1789 C C . ALA A 1 225 ? 4.291 -11.561 -14.750 1.00 96.88 225 ALA A C 1
ATOM 1791 O O . ALA A 1 225 ? 4.347 -12.772 -14.968 1.00 96.88 225 ALA A O 1
ATOM 1792 N N . GLY A 1 226 ? 3.126 -10.961 -14.503 1.00 97.06 226 GLY A N 1
ATOM 1793 C CA . GLY A 1 226 ? 1.857 -11.686 -14.478 1.00 97.06 226 GLY A CA 1
ATOM 1794 C C . GLY A 1 226 ? 1.485 -12.333 -15.811 1.00 97.06 226 GLY A C 1
ATOM 1795 O O . GLY A 1 226 ? 0.979 -13.451 -15.812 1.00 97.06 226 GLY A O 1
ATOM 1796 N N . ASP A 1 227 ? 1.839 -11.700 -16.927 1.00 96.19 227 ASP A N 1
ATOM 1797 C CA . ASP A 1 227 ? 1.683 -12.230 -18.285 1.00 96.19 227 ASP A CA 1
ATOM 1798 C C . ASP A 1 227 ? 2.518 -13.496 -18.543 1.00 96.19 227 ASP A C 1
ATOM 1800 O O . ASP A 1 227 ? 2.068 -14.409 -19.233 1.00 96.19 227 ASP A O 1
ATOM 1804 N N . VAL A 1 228 ? 3.714 -13.582 -17.956 1.00 97.25 228 VAL A N 1
ATOM 1805 C CA . VAL A 1 228 ? 4.619 -14.732 -18.110 1.00 97.25 228 VAL A CA 1
ATOM 1806 C C . VAL A 1 228 ? 4.343 -15.823 -17.076 1.00 97.25 228 VAL A C 1
ATOM 1808 O O . VAL A 1 228 ? 4.382 -17.011 -17.395 1.00 97.25 228 VAL A O 1
ATOM 1811 N N . LEU A 1 229 ? 4.103 -15.446 -15.819 1.00 97.38 229 LEU A N 1
ATOM 1812 C CA . LEU A 1 229 ? 3.931 -16.388 -14.711 1.00 97.38 229 LEU A CA 1
ATOM 1813 C C . LEU A 1 229 ? 2.526 -16.996 -14.668 1.00 97.38 229 LEU A C 1
ATOM 1815 O O . LEU A 1 229 ? 2.372 -18.116 -14.178 1.00 97.38 229 LEU A O 1
ATOM 1819 N N . TYR A 1 230 ? 1.518 -16.272 -15.161 1.00 96.81 230 TYR A N 1
ATOM 1820 C CA . TYR A 1 230 ? 0.114 -16.677 -15.124 1.00 96.81 230 TYR A CA 1
ATOM 1821 C C . TYR A 1 230 ? -0.613 -16.315 -16.440 1.00 96.81 230 TYR A C 1
ATOM 1823 O O . TYR A 1 230 ? -1.600 -15.584 -16.413 1.00 96.81 230 TYR A O 1
ATOM 1831 N N . PRO A 1 231 ? -0.171 -16.842 -17.600 1.00 94.62 231 PRO A N 1
ATOM 1832 C CA . PRO A 1 231 ? -0.701 -16.452 -18.915 1.00 94.62 231 PRO A CA 1
ATOM 1833 C C . PRO A 1 231 ? -2.196 -16.758 -19.108 1.00 94.62 231 PRO A C 1
ATOM 1835 O O . PRO A 1 231 ? -2.866 -16.103 -19.901 1.00 94.62 231 PRO A O 1
ATOM 1838 N N . GLU A 1 232 ? -2.727 -17.736 -18.370 1.00 95.94 232 GLU A N 1
ATOM 1839 C CA . GLU A 1 232 ? -4.140 -18.138 -18.416 1.00 95.94 232 GLU A CA 1
ATOM 1840 C C . GLU A 1 232 ? -5.043 -17.297 -17.496 1.00 95.94 232 GLU A C 1
ATOM 1842 O O . GLU A 1 232 ? -6.256 -17.501 -17.468 1.00 95.94 232 GLU A O 1
ATOM 1847 N N . ASP A 1 233 ? -4.470 -16.378 -16.712 1.00 95.62 233 ASP A N 1
ATOM 1848 C CA . ASP A 1 233 ? -5.195 -15.487 -15.810 1.00 95.62 233 ASP A CA 1
ATOM 1849 C C . ASP A 1 233 ? -5.215 -14.064 -16.395 1.00 95.62 233 ASP A C 1
ATOM 1851 O O . ASP A 1 233 ? -4.221 -13.335 -16.301 1.00 95.62 233 ASP A O 1
ATOM 1855 N N . PRO A 1 234 ? -6.343 -13.618 -16.980 1.00 94.62 234 PRO A N 1
ATOM 1856 C CA . PRO A 1 234 ? -6.435 -12.286 -17.567 1.00 94.62 234 PRO A CA 1
ATOM 1857 C C . PRO A 1 234 ? -6.126 -11.167 -16.570 1.00 94.62 234 PRO A C 1
ATOM 1859 O O . PRO A 1 234 ? -5.605 -10.125 -16.964 1.00 94.62 234 PRO A O 1
ATOM 1862 N N . MET A 1 235 ? -6.421 -11.362 -15.280 1.00 94.69 235 MET A N 1
ATOM 1863 C CA . MET A 1 235 ? -6.152 -10.349 -14.257 1.00 94.69 235 MET A CA 1
ATOM 1864 C C . MET A 1 235 ? -4.666 -10.250 -13.933 1.00 94.69 235 MET A C 1
ATOM 1866 O O . MET A 1 235 ? -4.181 -9.157 -13.647 1.00 94.69 235 MET A O 1
ATOM 1870 N N . ALA A 1 236 ? -3.919 -11.348 -14.049 1.00 96.00 236 ALA A N 1
ATOM 1871 C CA . ALA A 1 236 ? -2.468 -11.303 -13.939 1.00 96.00 236 ALA A CA 1
ATOM 1872 C C . ALA A 1 236 ? -1.830 -10.552 -15.117 1.00 96.00 236 ALA A C 1
ATOM 1874 O O . ALA A 1 236 ? -0.868 -9.817 -14.914 1.00 96.00 236 ALA A O 1
ATOM 1875 N N . VAL A 1 237 ? -2.388 -10.659 -16.327 1.00 95.06 237 VAL A N 1
ATOM 1876 C CA . VAL A 1 237 ? -1.946 -9.838 -17.468 1.00 95.06 237 VAL A CA 1
ATOM 1877 C C . VAL A 1 237 ? -2.246 -8.360 -17.216 1.00 95.06 237 VAL A C 1
ATOM 1879 O O . VAL A 1 237 ? -1.382 -7.520 -17.427 1.00 95.06 237 VAL A O 1
ATOM 1882 N N . VAL A 1 238 ? -3.439 -8.022 -16.716 1.00 96.88 238 VAL A N 1
ATOM 1883 C CA . VAL A 1 238 ? -3.792 -6.631 -16.373 1.00 96.88 238 VAL A CA 1
ATOM 1884 C C . VAL A 1 238 ? -2.853 -6.050 -15.307 1.00 96.88 238 VAL A C 1
ATOM 1886 O O . VAL A 1 238 ? -2.519 -4.866 -15.363 1.00 96.88 238 VAL A O 1
ATOM 1889 N N . ALA A 1 239 ? -2.382 -6.871 -14.367 1.00 97.25 239 ALA A N 1
ATOM 1890 C CA . ALA A 1 239 ? -1.471 -6.449 -13.307 1.00 97.25 239 ALA A CA 1
ATOM 1891 C C . ALA A 1 239 ? -0.131 -5.901 -13.823 1.00 97.25 239 ALA A C 1
ATOM 1893 O O . ALA A 1 239 ? 0.432 -5.005 -13.191 1.00 97.25 239 ALA A O 1
ATOM 1894 N N . THR A 1 240 ? 0.358 -6.368 -14.980 1.00 95.94 240 THR A N 1
ATOM 1895 C CA . THR A 1 240 ? 1.591 -5.836 -15.596 1.00 95.94 240 THR A CA 1
ATOM 1896 C C . THR A 1 240 ? 1.434 -4.400 -16.089 1.00 95.94 240 THR A C 1
ATOM 1898 O O . THR A 1 240 ? 2.428 -3.746 -16.400 1.00 95.94 240 THR A O 1
ATOM 1901 N N . GLY A 1 241 ? 0.210 -3.858 -16.049 1.00 94.69 241 GLY A N 1
ATOM 1902 C CA . GLY A 1 241 ? -0.057 -2.429 -16.153 1.00 94.69 241 GLY A CA 1
ATOM 1903 C C . GLY A 1 241 ? 0.793 -1.579 -15.202 1.00 94.69 241 GLY A C 1
ATOM 1904 O O . GLY A 1 241 ? 1.084 -0.443 -15.552 1.00 94.69 241 GLY A O 1
ATOM 1905 N N . PHE A 1 242 ? 1.283 -2.129 -14.081 1.00 96.12 242 PHE A N 1
ATOM 1906 C CA . PHE A 1 242 ? 2.286 -1.483 -13.222 1.00 96.12 242 PHE A CA 1
ATOM 1907 C C . PHE A 1 242 ? 3.512 -0.996 -14.015 1.00 96.12 242 PHE A C 1
ATOM 1909 O O . PHE A 1 242 ? 3.928 0.149 -13.864 1.00 96.12 242 PHE A O 1
ATOM 1916 N N . LEU A 1 243 ? 4.043 -1.827 -14.918 1.00 94.56 243 LEU A N 1
ATOM 1917 C CA . LEU A 1 243 ? 5.225 -1.513 -15.733 1.00 94.56 243 LEU A CA 1
ATOM 1918 C C . LEU A 1 243 ? 4.948 -0.468 -16.820 1.00 94.56 243 LEU A C 1
ATOM 1920 O O . LEU A 1 243 ? 5.880 0.048 -17.424 1.00 94.56 243 LEU A O 1
ATOM 1924 N N . ALA A 1 244 ? 3.676 -0.187 -17.093 1.00 90.75 244 ALA A N 1
ATOM 1925 C CA . ALA A 1 244 ? 3.242 0.768 -18.102 1.00 90.75 244 ALA A CA 1
ATOM 1926 C C . ALA A 1 244 ? 2.555 1.999 -17.494 1.00 90.75 244 ALA A C 1
ATOM 1928 O O . ALA A 1 244 ? 2.142 2.880 -18.243 1.00 90.75 244 ALA A O 1
ATOM 1929 N N . ALA A 1 245 ? 2.381 2.062 -16.170 1.00 91.69 245 ALA A N 1
ATOM 1930 C CA . ALA A 1 245 ? 1.585 3.093 -15.508 1.00 91.69 245 ALA A CA 1
ATOM 1931 C C . ALA A 1 245 ? 2.287 4.459 -15.471 1.00 91.69 245 ALA A C 1
ATOM 1933 O O . ALA A 1 245 ? 1.600 5.477 -15.552 1.00 91.69 245 ALA A O 1
ATOM 1934 N N . GLY A 1 246 ? 3.624 4.468 -15.417 1.00 88.12 246 GLY A N 1
ATOM 1935 C CA . GLY A 1 246 ? 4.445 5.678 -15.381 1.00 88.12 246 GLY A CA 1
ATOM 1936 C C . GLY A 1 246 ? 4.383 6.533 -16.655 1.00 88.12 246 GLY A C 1
ATOM 1937 O O . GLY A 1 246 ? 3.746 6.141 -17.641 1.00 88.12 246 GLY A O 1
ATOM 1938 N N . PRO A 1 247 ? 5.018 7.721 -16.644 1.00 88.25 247 PRO A N 1
ATOM 1939 C CA . PRO A 1 247 ? 4.968 8.674 -17.748 1.00 88.25 247 PRO A CA 1
ATOM 1940 C C . PRO A 1 247 ? 5.411 8.064 -19.078 1.00 88.25 247 PRO A C 1
ATOM 1942 O O . PRO A 1 247 ? 6.355 7.284 -19.123 1.00 88.25 247 PRO A O 1
ATOM 1945 N N . TRP A 1 248 ? 4.754 8.443 -20.174 1.00 89.44 248 TRP A N 1
ATOM 1946 C CA . TRP A 1 248 ? 5.106 7.955 -21.507 1.00 89.44 248 TRP A CA 1
ATOM 1947 C C . TRP A 1 248 ? 5.461 9.111 -22.438 1.00 89.44 248 TRP A C 1
ATOM 1949 O O . TRP A 1 248 ? 4.626 9.959 -22.756 1.00 89.44 248 TRP A O 1
ATOM 1959 N N . ASP A 1 249 ? 6.717 9.134 -22.880 1.00 90.00 249 ASP A N 1
ATOM 1960 C CA . ASP A 1 249 ? 7.237 10.123 -23.823 1.00 90.00 249 ASP A CA 1
ATOM 1961 C C . ASP A 1 249 ? 6.822 9.766 -25.256 1.00 90.00 249 ASP A C 1
ATOM 1963 O O . ASP A 1 249 ? 7.534 9.073 -25.984 1.00 90.00 249 ASP A O 1
ATOM 1967 N N . GLU A 1 250 ? 5.641 10.219 -25.674 1.00 89.50 250 GLU A N 1
ATOM 1968 C CA . GLU A 1 250 ? 5.143 9.944 -27.021 1.00 89.50 250 GLU A CA 1
ATOM 1969 C C . GLU A 1 250 ? 6.019 10.569 -28.114 1.00 89.50 250 GLU A C 1
ATOM 1971 O O . GLU A 1 250 ? 6.230 9.950 -29.162 1.00 89.50 250 GLU A O 1
ATOM 1976 N N . SER A 1 251 ? 6.551 11.774 -27.901 1.00 87.81 251 SER A N 1
ATOM 1977 C CA . SER A 1 251 ? 7.356 12.434 -28.927 1.00 87.81 251 SER A CA 1
ATOM 1978 C C . SER A 1 251 ? 8.660 11.665 -29.154 1.00 87.81 251 SER A C 1
ATOM 1980 O O . SER A 1 251 ? 8.966 11.289 -30.292 1.00 87.81 251 SER A O 1
ATOM 1982 N N . GLY A 1 252 ? 9.363 11.303 -28.079 1.00 88.69 252 GLY A N 1
ATOM 1983 C CA . GLY A 1 252 ? 10.579 10.498 -28.122 1.00 88.69 252 GLY A CA 1
ATOM 1984 C C . GLY A 1 252 ? 10.348 9.055 -28.577 1.00 88.69 252 GLY A C 1
ATOM 1985 O O . GLY A 1 252 ? 11.092 8.537 -29.419 1.00 88.69 252 GLY A O 1
ATOM 1986 N N . LEU A 1 253 ? 9.297 8.395 -28.077 1.00 89.19 253 LEU A N 1
ATOM 1987 C CA . LEU A 1 253 ? 9.021 6.963 -28.277 1.00 89.19 253 LEU A CA 1
ATOM 1988 C C . LEU A 1 253 ? 8.050 6.647 -29.415 1.00 89.19 253 LEU A C 1
ATOM 1990 O O . LEU A 1 253 ? 7.890 5.471 -29.758 1.00 89.19 253 LEU A O 1
ATOM 1994 N N . ARG A 1 254 ? 7.482 7.642 -30.098 1.00 88.56 254 ARG A N 1
ATOM 1995 C CA . ARG A 1 254 ? 6.691 7.420 -31.317 1.00 88.56 254 ARG A CA 1
ATOM 1996 C C . ARG A 1 254 ? 7.144 8.259 -32.501 1.00 88.56 254 ARG A C 1
ATOM 1998 O O . ARG A 1 254 ? 7.374 7.682 -33.559 1.00 88.56 254 ARG A O 1
ATOM 2005 N N . ASP A 1 255 ? 7.321 9.560 -32.319 1.00 88.19 255 ASP A N 1
ATOM 2006 C CA . ASP A 1 255 ? 7.397 10.497 -33.447 1.00 88.19 255 ASP A CA 1
ATOM 2007 C C . ASP A 1 255 ? 8.831 10.704 -33.994 1.00 88.19 255 ASP A C 1
ATOM 2009 O O . ASP A 1 255 ? 9.006 11.142 -35.133 1.00 88.19 255 ASP A O 1
ATOM 2013 N N . ILE A 1 256 ? 9.871 10.335 -33.234 1.00 89.69 256 ILE A N 1
ATOM 2014 C CA . ILE A 1 256 ? 11.277 10.360 -33.681 1.00 89.69 256 ILE A CA 1
ATOM 2015 C C . ILE A 1 256 ? 11.660 9.083 -34.458 1.00 89.69 256 ILE A C 1
ATOM 2017 O O . ILE A 1 256 ? 11.246 7.973 -34.120 1.00 89.69 256 ILE A O 1
ATOM 2021 N N . ASN A 1 257 ? 12.518 9.234 -35.478 1.00 89.25 257 ASN A N 1
ATOM 2022 C CA . ASN A 1 257 ? 13.086 8.127 -36.259 1.00 89.25 257 ASN A CA 1
ATOM 2023 C C . ASN A 1 257 ? 13.747 7.063 -35.363 1.00 89.25 257 ASN A C 1
ATOM 2025 O O . ASN A 1 257 ? 14.584 7.383 -34.521 1.00 89.25 257 ASN A O 1
ATOM 2029 N N . GLU A 1 258 ? 13.424 5.791 -35.610 1.00 85.31 258 GLU A N 1
ATOM 2030 C CA . GLU A 1 258 ? 13.870 4.655 -34.802 1.00 85.31 258 GLU A CA 1
ATOM 2031 C C . GLU A 1 258 ? 15.397 4.562 -34.613 1.00 85.31 258 GLU A C 1
ATOM 2033 O O . GLU A 1 258 ? 15.869 4.158 -33.549 1.00 85.31 258 GLU A O 1
ATOM 2038 N N . ASN A 1 259 ? 16.166 4.966 -35.627 1.00 90.19 259 ASN A N 1
ATOM 2039 C CA . ASN A 1 259 ? 17.624 4.838 -35.636 1.00 90.19 259 ASN A CA 1
ATOM 2040 C C . ASN A 1 259 ? 18.359 6.072 -35.087 1.00 90.19 259 ASN A C 1
ATOM 2042 O O . ASN A 1 259 ? 19.591 6.093 -35.096 1.00 90.19 259 ASN A O 1
ATOM 2046 N N . SER A 1 260 ? 17.644 7.109 -34.639 1.00 92.81 260 SER A N 1
ATOM 2047 C CA . SER A 1 260 ? 18.282 8.313 -34.103 1.00 92.81 260 SER A CA 1
ATOM 2048 C C . SER A 1 260 ? 18.864 8.082 -32.704 1.00 92.81 260 SER A C 1
ATOM 2050 O O . SER A 1 260 ? 18.464 7.169 -31.975 1.00 92.81 260 SER A O 1
ATOM 2052 N N . ILE A 1 261 ? 19.817 8.932 -32.316 1.00 91.69 261 ILE A N 1
ATOM 2053 C CA . ILE A 1 261 ? 20.372 8.931 -30.956 1.00 91.69 261 ILE A CA 1
ATOM 2054 C C . ILE A 1 261 ? 19.287 9.339 -29.951 1.00 91.69 261 ILE A C 1
ATOM 2056 O O . ILE A 1 261 ? 19.138 8.683 -28.924 1.00 91.69 261 ILE A O 1
ATOM 2060 N N . ASP A 1 262 ? 18.477 10.348 -30.278 1.00 89.25 262 ASP A N 1
ATOM 2061 C CA . ASP A 1 262 ? 17.410 10.849 -29.401 1.00 89.25 262 ASP A CA 1
ATOM 2062 C C . ASP A 1 262 ? 16.385 9.758 -29.065 1.00 89.25 262 ASP A C 1
ATOM 2064 O O . ASP A 1 262 ? 15.980 9.607 -27.915 1.00 89.25 262 ASP A O 1
ATOM 2068 N N . ARG A 1 263 ? 16.042 8.907 -30.041 1.00 90.94 263 ARG A N 1
ATOM 2069 C CA . ARG A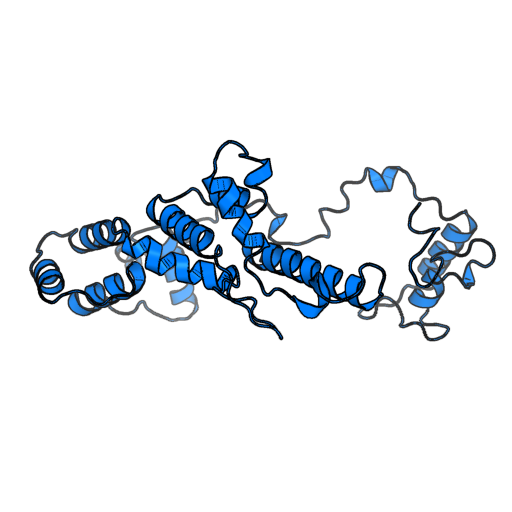 1 263 ? 15.170 7.748 -29.824 1.00 90.94 263 ARG A CA 1
ATOM 2070 C C . ARG A 1 263 ? 15.772 6.733 -28.859 1.00 90.94 263 ARG A C 1
ATOM 2072 O O . ARG A 1 263 ? 15.058 6.140 -28.050 1.00 90.94 263 ARG A O 1
ATOM 2079 N N . GLN A 1 264 ? 17.072 6.481 -28.979 1.00 90.75 264 GLN A N 1
ATOM 2080 C CA . GLN A 1 264 ? 17.773 5.563 -28.084 1.00 90.75 264 GLN A CA 1
ATOM 2081 C C . GLN A 1 264 ? 17.828 6.128 -26.664 1.00 90.75 264 GLN A C 1
ATOM 2083 O O . GLN A 1 264 ? 17.626 5.374 -25.716 1.00 90.75 264 GLN A O 1
ATOM 2088 N N . ILE A 1 265 ? 18.036 7.440 -26.521 1.00 90.31 265 ILE A N 1
ATOM 2089 C CA . ILE A 1 265 ? 17.987 8.131 -25.228 1.00 90.31 265 ILE A CA 1
ATOM 2090 C C . ILE A 1 265 ? 16.595 7.985 -24.606 1.00 90.31 265 ILE A C 1
ATOM 2092 O O . ILE A 1 265 ? 16.507 7.492 -23.486 1.00 90.31 265 ILE A O 1
ATOM 2096 N N . ALA A 1 266 ? 15.524 8.307 -25.338 1.00 91.38 266 ALA A N 1
ATOM 2097 C CA . ALA A 1 266 ? 14.151 8.185 -24.842 1.00 91.38 266 ALA A CA 1
ATOM 2098 C C . ALA A 1 266 ? 13.825 6.753 -24.376 1.00 91.38 266 ALA A C 1
ATOM 2100 O O . ALA A 1 266 ? 13.325 6.554 -23.274 1.00 91.38 266 ALA A O 1
ATOM 2101 N N . ARG A 1 267 ? 14.196 5.731 -25.163 1.00 90.88 267 ARG A N 1
ATOM 2102 C CA . ARG A 1 267 ? 14.022 4.313 -24.784 1.00 90.88 267 ARG A CA 1
ATOM 2103 C C . ARG A 1 267 ? 14.809 3.922 -23.535 1.00 90.88 267 ARG A C 1
ATOM 2105 O O . ARG A 1 267 ? 14.358 3.069 -22.777 1.00 90.88 267 ARG A O 1
ATOM 2112 N N . ASN A 1 268 ? 16.008 4.471 -23.361 1.00 92.38 268 ASN A N 1
ATOM 2113 C CA . ASN A 1 268 ? 16.815 4.188 -22.181 1.00 92.38 268 ASN A CA 1
ATOM 2114 C C . ASN A 1 268 ? 16.216 4.848 -20.939 1.00 92.38 268 ASN A C 1
ATOM 2116 O O . ASN A 1 268 ? 16.164 4.188 -19.912 1.00 92.38 268 ASN A O 1
ATOM 2120 N N . LEU A 1 269 ? 15.734 6.090 -21.046 1.00 91.00 269 LEU A N 1
ATOM 2121 C CA . LEU A 1 269 ? 15.069 6.795 -19.947 1.00 91.00 269 LEU A CA 1
ATOM 2122 C C . LEU A 1 269 ? 13.776 6.093 -19.514 1.00 91.00 269 LEU A C 1
ATOM 2124 O O . LEU A 1 269 ? 13.581 5.878 -18.327 1.00 91.00 269 LEU A O 1
ATOM 2128 N N . ASP A 1 270 ? 12.946 5.668 -20.468 1.00 90.94 270 ASP A N 1
ATOM 2129 C CA . ASP A 1 270 ? 11.713 4.910 -20.206 1.00 90.94 270 ASP A CA 1
ATOM 2130 C C . ASP A 1 270 ? 11.997 3.603 -19.444 1.00 90.94 270 ASP A C 1
ATOM 2132 O O . ASP A 1 270 ? 11.401 3.310 -18.411 1.00 90.94 270 ASP A O 1
ATOM 2136 N N . ARG A 1 271 ? 13.000 2.839 -19.891 1.00 92.12 271 ARG A N 1
ATOM 2137 C CA . ARG A 1 271 ? 13.414 1.604 -19.207 1.00 92.12 271 ARG A CA 1
ATOM 2138 C C . ARG A 1 271 ? 14.041 1.859 -17.843 1.00 92.12 271 ARG A C 1
ATOM 2140 O O . ARG A 1 271 ? 13.849 1.046 -16.942 1.00 92.12 271 ARG A O 1
ATOM 2147 N N . ASP A 1 272 ? 14.819 2.929 -17.713 1.00 92.19 272 ASP A N 1
ATOM 2148 C CA . ASP A 1 272 ? 15.427 3.321 -16.444 1.00 92.19 272 ASP A CA 1
ATOM 2149 C C . ASP A 1 272 ? 14.345 3.685 -15.422 1.00 92.19 272 ASP A C 1
ATOM 2151 O O . ASP A 1 272 ? 14.402 3.191 -14.301 1.00 92.19 272 ASP A O 1
ATOM 2155 N N . ASP A 1 273 ? 13.303 4.421 -15.828 1.00 90.50 273 ASP A N 1
ATOM 2156 C CA . ASP A 1 273 ? 12.155 4.743 -14.972 1.00 90.50 273 ASP A CA 1
ATOM 2157 C C . ASP A 1 273 ? 11.400 3.483 -14.524 1.00 90.50 273 ASP A C 1
ATOM 2159 O O . ASP A 1 273 ? 11.160 3.300 -13.331 1.00 90.50 273 ASP A O 1
ATOM 2163 N N . ILE A 1 274 ? 11.119 2.548 -15.440 1.00 92.81 274 ILE A N 1
ATOM 2164 C CA . ILE A 1 274 ? 10.465 1.271 -15.100 1.00 92.81 274 ILE A CA 1
ATOM 2165 C C . ILE A 1 274 ? 11.295 0.487 -14.072 1.00 92.81 274 ILE A C 1
ATOM 2167 O O . ILE A 1 274 ? 10.755 -0.025 -13.085 1.00 92.81 274 ILE A O 1
ATOM 2171 N N . VAL A 1 275 ? 12.612 0.383 -14.279 1.00 92.88 275 VAL A N 1
ATOM 2172 C CA . VAL A 1 275 ? 13.512 -0.329 -13.358 1.00 92.88 275 VAL A CA 1
ATOM 2173 C C . VAL A 1 275 ? 13.593 0.392 -12.015 1.00 92.88 275 VAL A C 1
ATOM 2175 O O . VAL A 1 275 ? 13.478 -0.260 -10.975 1.00 92.88 275 VAL A O 1
ATOM 2178 N N . ALA A 1 276 ? 13.759 1.714 -12.019 1.00 91.12 276 ALA A N 1
ATOM 2179 C CA . ALA A 1 276 ? 13.834 2.525 -10.813 1.00 91.12 276 ALA A CA 1
ATOM 2180 C C . ALA A 1 276 ? 12.540 2.420 -9.997 1.00 91.12 276 ALA A C 1
ATOM 2182 O O . ALA A 1 276 ? 12.598 2.059 -8.824 1.00 91.12 276 ALA A O 1
ATOM 2183 N N . SER A 1 277 ? 11.379 2.622 -10.626 1.00 91.12 277 SER A N 1
ATOM 2184 C CA . SER A 1 277 ? 10.061 2.500 -9.995 1.00 91.12 277 SER A CA 1
ATOM 2185 C C . SER A 1 277 ? 9.840 1.108 -9.400 1.00 91.12 277 SER A C 1
ATOM 2187 O O . SER A 1 277 ? 9.464 0.979 -8.231 1.00 91.12 277 SER A O 1
ATOM 2189 N N . THR A 1 278 ? 10.171 0.048 -10.145 1.00 93.06 278 THR A N 1
ATOM 2190 C CA . THR A 1 278 ? 10.067 -1.337 -9.656 1.00 93.06 278 THR A CA 1
ATOM 2191 C C . THR A 1 278 ? 10.952 -1.563 -8.427 1.00 93.06 278 THR A C 1
ATOM 2193 O O . THR A 1 278 ? 10.498 -2.107 -7.418 1.00 93.06 278 THR A O 1
ATOM 2196 N N . MET A 1 279 ? 12.216 -1.136 -8.485 1.00 90.31 279 MET A N 1
ATOM 2197 C CA . MET A 1 279 ? 13.167 -1.333 -7.389 1.00 90.31 279 MET A CA 1
ATOM 2198 C C . MET A 1 279 ? 12.794 -0.511 -6.155 1.00 90.31 279 MET A C 1
ATOM 2200 O O . MET A 1 279 ? 12.815 -1.046 -5.050 1.00 90.31 279 MET A O 1
ATOM 2204 N N . THR A 1 280 ? 12.407 0.753 -6.324 1.00 89.19 280 THR A N 1
ATOM 2205 C CA . THR A 1 280 ? 11.961 1.613 -5.221 1.00 89.19 280 THR A CA 1
ATOM 2206 C C . THR A 1 280 ? 10.684 1.084 -4.576 1.00 89.19 280 THR A C 1
ATOM 2208 O O . THR A 1 280 ? 10.574 1.106 -3.355 1.00 89.19 280 THR A O 1
ATOM 2211 N N . THR A 1 281 ? 9.748 0.560 -5.367 1.00 90.81 281 THR A N 1
ATOM 2212 C CA . THR A 1 281 ? 8.468 0.047 -4.861 1.00 90.81 281 THR A CA 1
ATOM 2213 C C . THR A 1 281 ? 8.627 -1.253 -4.073 1.00 90.81 281 THR A C 1
ATOM 2215 O O . THR A 1 281 ? 8.001 -1.419 -3.028 1.00 90.81 281 THR A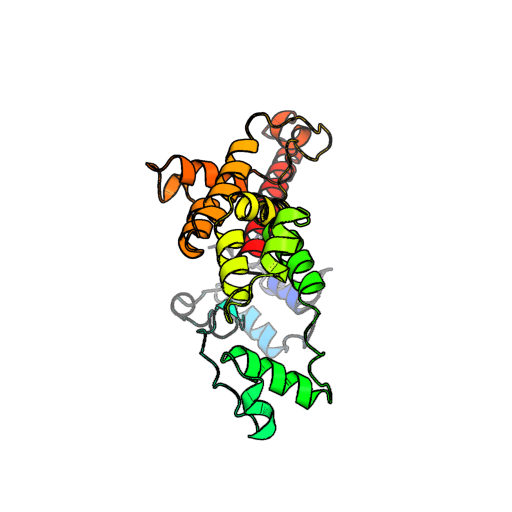 O 1
ATOM 2218 N N . PHE A 1 282 ? 9.437 -2.196 -4.567 1.00 88.50 282 PHE A N 1
ATOM 2219 C CA . PHE A 1 282 ? 9.459 -3.562 -4.027 1.00 88.50 282 PHE A CA 1
ATOM 2220 C C . PHE A 1 282 ? 10.716 -3.927 -3.232 1.00 88.50 282 PHE A C 1
ATOM 2222 O O . PHE A 1 282 ? 10.690 -4.914 -2.495 1.00 88.50 282 PHE A O 1
ATOM 2229 N N . ALA A 1 283 ? 11.810 -3.179 -3.384 1.00 79.31 283 ALA A N 1
ATOM 2230 C CA . ALA A 1 283 ? 13.088 -3.445 -2.719 1.00 79.31 283 ALA A CA 1
ATOM 2231 C C . ALA A 1 283 ? 13.600 -2.267 -1.866 1.00 79.31 283 ALA A C 1
ATOM 2233 O O . ALA A 1 283 ? 14.691 -2.380 -1.296 1.00 79.31 283 ALA A O 1
ATOM 2234 N N . GLY A 1 284 ? 12.847 -1.161 -1.814 1.00 58.50 284 GLY A N 1
ATOM 2235 C CA . GLY A 1 284 ? 13.138 0.054 -1.044 1.00 58.50 284 GLY A CA 1
ATOM 2236 C C . GLY A 1 284 ? 12.775 -0.030 0.431 1.00 58.50 284 GLY A C 1
ATOM 2237 O O . GLY A 1 284 ? 11.848 -0.793 0.783 1.00 58.50 284 GLY A O 1
#

pLDDT: mean 87.57, std 12.53, range [43.03, 98.0]

Secondary structure (DSSP, 8-state):
-HHHH-BTTB-S--SSSGGG-HHHHHHHT-TTPPPSSSSSPPPPHHHHHHHHHHHHTT-PPPHHHHH--TTSSS---GGGSPP-PPPPPPPPGGGGGG-SSHHHHHHHHHHHHTT--PPPPPPHHHHHHHHHHHHHSSPPPHHHHHHHHH---TTHHHHHHHHHHTSHHHHHHHHHHHHHHTT--SB--STT--B-TT-HHHHHHHHHHHHTT--HHHHHHHHHHHHHH-TT-HHHHHHGGGGGSS---HIIIIIS-TTSHHHHHHHHHHHHHHHHHHHHHHH-

Solvent-accessible surface area (backbone atoms only — not comparable to full-atom values): 16424 Å² total; per-residue (Å²): 122,60,62,66,58,39,58,97,91,41,47,36,52,35,79,91,48,47,78,74,7,49,58,50,24,24,50,67,39,39,93,92,33,71,37,41,52,83,72,75,78,67,71,49,73,68,56,52,47,50,53,43,51,41,35,70,69,68,57,73,74,64,72,63,65,81,70,47,78,71,72,65,75,77,58,82,44,76,88,80,50,83,89,70,87,75,83,74,54,89,69,58,82,90,51,48,88,72,47,87,50,73,66,43,32,53,53,51,51,54,31,52,77,69,76,47,76,84,76,81,83,71,57,69,71,55,47,51,42,50,50,30,35,72,41,41,64,38,73,64,53,73,66,60,48,49,54,60,70,71,45,80,56,96,54,45,66,59,54,49,49,54,55,43,59,73,30,72,44,20,6,56,42,50,28,52,62,48,34,61,72,38,46,54,51,63,38,22,75,42,97,80,53,42,76,43,94,77,44,60,59,35,56,52,51,40,22,48,41,53,53,68,65,52,56,64,77,54,55,52,46,19,30,77,39,6,51,77,78,33,67,90,37,70,66,25,40,39,32,32,39,50,68,64,25,42,69,44,58,54,60,40,72,61,75,42,59,82,87,40,68,64,25,50,50,39,53,49,50,55,52,47,48,45,52,49,48,50,43,53,71,76,73,100

Mean predicted aligned error: 12.51 Å

Foldseek 3Di:
DDQQQDDPVGHQADLVDRCPRVVLCQLVVHPVHPHPPVDDDRDDPVRSVVSSVCSPVVVDDPPVVVVDPVVLPPVPDPVSDDDDDDDQDDDDPVCVVVPPDSVSSVVVVVCVVVVHDDDDDDDQLVLQQCLCCQQQVDGDDPVRSVVLVPDPPPCSSVVSNVVSQLDLSNLVNVLVVVLVLLQADQFQPDDVTGGNPPLVLLSVLSSVCSNVVPPPVVLLCLCCPLCPVPVVDVSSVSSVSSLVRHHDDCCLCPVDDCPDPSVVVNVVVSVVCSVVSSCVNPVD

Sequence (284 aa):
MGIKKGGLSGPIINLKTPEESSLILHVKGAKDFERMPPKGDALTAIQIQKLLSWIIHGAVIPSEIFNSKSGSESLGGWSFVPIKSPSVPLQPKEAMPLVRNPIDSFILEKLRANGLKPSPEADKRILARRLFINLTGLPPTPSELLAFLDDADPNAYEKLVDRLLASTRYGERWARHWLDVAHYADSHGQDQDRFRPNAWPYRDYLIQSFNDDKPYGRFLREQIAGDVLYPEDPMAVVATGFLAAGPWDESGLRDINENSIDRQIARNLDRDDIVASTMTTFAG